Protein AF-A0A1V4DVI1-F1 (afdb_monomer_lite)

pLDDT: mean 86.03, std 13.66, range [37.78, 97.69]

Secondary structure (DSSP, 8-state):
-HHHHHHHHHHHHHHH-GGG--SHHHHHHHHHHHHHHHHHHHHHHHHHHHHHHHHHHHHHHHHHHHHHTSTTHHHHHHHHHHHHHHHHHHH-HHHHHHHHHHHHHHHHHHHHHHHHHHHHSHHHHHHHHHHHHHHHHHHHHHHHHHHHHHHHHHHHHHSGGGGGGTS--HHHHHHHT-HHHHHHHHHHHHHHHHHHHHHHHHHHHHHHHHHHHHHHHHTTT-S-HHHHHHHHHHHHHHHHHHHHTSPP------S-PPS--TTTTT--PPPPP-

Foldseek 3Di:
DLLVVLLVVLVVCLVPPLVQLLALVSLLVSLLVSLLVSLVVVLVVCLVVLCVPPNPVSNVVSCVCSVPQPNLLSSLLSSLLSRLSSVCSQPPDPSSVVSNVVSSVSSVVLVVQLCCLVPPVPPNSSVVNVVSSVVSVVVVVVRVVVVLQVLLVLLVPQVPVCVVVVLDDPLNSVLLSDPVSLVVCLVVLCVQQNPQRSVLSVQLSVLSSVLSSLVVCVVSVNDDPVRSVVSNVVSSVSSVVSVVSGGAPDPDDPDDDDPPRSVRPPHDDDDPDD

Radius of gyration: 24.03 Å; chains: 1; bounding box: 57×60×58 Å

Sequence (274 aa):
MEETAKGLVLLGLLWFRRQELDGPTDGIIYASMVGLGFAMSENVSYYLAALEENGAQGLAATLVLRAVLSPFAHPLFTSLIGIAVAYAAQRGGAVGVVVIVIGWIGAMLLHGLWNGFASFGGLGGLAIAYLLLMILLIVEIIVIFRDRRRIVGLIQHYLPPYERNGLINQADIFMLSSLRRRRQARAWAKAHGGRAGARAMIDYQVASTELGLLHARAARGGVDEETFRAQQRSLADLMAYARMSFPLPCAASGRSPGPAVPWAGQARAPCPTR

Structure (mmCIF, N/CA/C/O backbone):
data_AF-A0A1V4DVI1-F1
#
_entry.id   AF-A0A1V4DVI1-F1
#
loop_
_atom_site.group_PDB
_atom_site.id
_atom_site.type_symbol
_atom_site.label_atom_id
_atom_site.label_alt_id
_atom_site.label_comp_id
_atom_site.label_asym_id
_atom_site.label_entity_id
_atom_site.label_seq_id
_atom_site.pdbx_PDB_ins_code
_atom_site.Cartn_x
_atom_site.Cartn_y
_atom_site.Cartn_z
_atom_site.occupancy
_atom_site.B_iso_or_equiv
_atom_site.auth_seq_id
_atom_site.auth_comp_id
_atom_site.auth_asym_id
_atom_site.auth_atom_id
_atom_site.pdbx_PDB_model_num
ATOM 1 N N . MET A 1 1 ? 19.701 -12.127 -10.294 1.00 63.72 1 MET A N 1
ATOM 2 C CA . MET A 1 1 ? 20.157 -11.824 -8.917 1.00 63.72 1 MET A CA 1
ATOM 3 C C . MET A 1 1 ? 19.327 -10.727 -8.254 1.00 63.72 1 MET A C 1
ATOM 5 O O . MET A 1 1 ? 19.072 -10.831 -7.063 1.00 63.72 1 MET A O 1
ATOM 9 N N . GLU A 1 2 ? 18.848 -9.724 -8.996 1.00 75.44 2 GLU A N 1
ATOM 10 C CA . GLU A 1 2 ? 18.081 -8.598 -8.437 1.00 75.44 2 GLU A CA 1
ATOM 11 C C . GLU A 1 2 ? 16.795 -9.003 -7.689 1.00 75.44 2 GLU A C 1
ATOM 13 O O . GLU A 1 2 ? 16.633 -8.660 -6.520 1.00 75.44 2 GLU A O 1
ATOM 18 N N . GLU A 1 3 ? 15.922 -9.810 -8.305 1.00 80.12 3 GLU A N 1
ATOM 19 C CA . GLU A 1 3 ? 14.690 -10.289 -7.649 1.00 80.12 3 GLU A CA 1
ATOM 20 C C . GLU A 1 3 ? 14.971 -11.131 -6.400 1.00 80.12 3 GLU A C 1
ATOM 22 O O . GLU A 1 3 ? 14.160 -11.193 -5.477 1.00 80.12 3 GLU A O 1
ATOM 27 N N . THR A 1 4 ? 16.142 -11.769 -6.328 1.00 81.31 4 THR A N 1
ATOM 28 C CA . THR A 1 4 ? 16.559 -12.505 -5.135 1.00 81.31 4 THR A CA 1
ATOM 29 C C . THR A 1 4 ? 16.886 -11.548 -3.987 1.00 81.31 4 THR A C 1
ATOM 31 O O . THR A 1 4 ? 16.419 -11.732 -2.868 1.00 81.31 4 THR A O 1
ATOM 34 N N . ALA A 1 5 ? 17.637 -10.480 -4.252 1.00 85.00 5 ALA A N 1
ATOM 35 C CA . ALA A 1 5 ? 17.964 -9.491 -3.229 1.00 85.00 5 ALA A CA 1
ATOM 36 C C . ALA A 1 5 ? 16.706 -8.774 -2.703 1.00 85.00 5 ALA A C 1
ATOM 38 O O . ALA A 1 5 ? 16.523 -8.666 -1.490 1.00 85.00 5 ALA A O 1
ATOM 39 N N . LYS A 1 6 ? 15.788 -8.376 -3.596 1.00 86.94 6 LYS A N 1
ATOM 40 C CA . LYS A 1 6 ? 14.495 -7.783 -3.210 1.00 86.94 6 LYS A CA 1
ATOM 41 C C . LYS A 1 6 ? 13.652 -8.742 -2.372 1.00 86.94 6 LYS A C 1
ATOM 43 O O . LYS A 1 6 ? 13.107 -8.354 -1.339 1.00 86.94 6 LYS A O 1
ATOM 48 N N . GLY A 1 7 ? 13.576 -10.006 -2.795 1.00 85.06 7 GLY A N 1
ATOM 49 C CA . GLY A 1 7 ? 12.833 -11.036 -2.077 1.00 85.06 7 GLY A CA 1
ATOM 50 C C . GLY A 1 7 ? 13.371 -11.282 -0.669 1.00 85.06 7 GLY A C 1
ATOM 51 O O . GLY A 1 7 ? 12.585 -11.397 0.268 1.00 85.06 7 GLY A O 1
ATOM 52 N N . LEU A 1 8 ? 14.694 -11.260 -0.479 1.00 91.50 8 LEU A N 1
ATOM 53 C CA . LEU A 1 8 ? 15.310 -11.391 0.845 1.00 91.50 8 LEU A CA 1
ATOM 54 C C . LEU A 1 8 ? 14.942 -10.239 1.789 1.00 91.50 8 LEU A C 1
ATOM 56 O O . LEU A 1 8 ? 14.691 -10.486 2.968 1.00 91.50 8 LEU A O 1
ATOM 60 N N . VAL A 1 9 ? 14.840 -9.001 1.291 1.00 90.44 9 VAL A N 1
ATOM 61 C CA . VAL A 1 9 ? 14.374 -7.860 2.104 1.00 90.44 9 VAL A CA 1
ATOM 62 C C . VAL A 1 9 ? 12.934 -8.085 2.574 1.00 90.44 9 VAL A C 1
ATOM 64 O O . VAL A 1 9 ? 12.625 -7.879 3.748 1.00 90.44 9 VAL A O 1
ATOM 67 N N . LEU A 1 10 ? 12.058 -8.569 1.689 1.00 90.31 10 LEU A N 1
ATOM 68 C CA . LEU A 1 10 ? 10.665 -8.871 2.031 1.00 90.31 10 LEU A CA 1
ATOM 69 C C . LEU A 1 10 ? 10.533 -10.067 2.983 1.00 90.31 10 LEU A C 1
ATOM 71 O O . LEU A 1 10 ? 9.673 -10.057 3.863 1.00 90.31 10 LEU A O 1
ATOM 75 N N . LEU A 1 11 ? 11.409 -11.067 2.878 1.00 90.94 11 LEU A N 1
ATOM 76 C CA . LEU A 1 11 ? 11.501 -12.130 3.879 1.00 90.94 11 LEU A CA 1
ATOM 77 C C . LEU A 1 11 ? 11.982 -11.612 5.235 1.00 90.94 11 LEU A C 1
ATOM 79 O O . LEU A 1 11 ? 11.461 -12.034 6.265 1.00 90.94 11 LEU A O 1
ATOM 83 N N . GLY A 1 12 ? 12.921 -10.665 5.250 1.00 89.81 12 GLY A N 1
ATOM 84 C CA . GLY A 1 12 ? 13.306 -9.953 6.466 1.00 89.81 12 GLY A CA 1
ATOM 85 C C . GLY A 1 12 ? 12.109 -9.242 7.101 1.00 89.81 12 GLY A C 1
ATOM 86 O O . GLY A 1 12 ? 11.875 -9.380 8.300 1.00 89.81 12 GLY A O 1
ATOM 87 N N . LEU A 1 13 ? 11.288 -8.557 6.299 1.00 87.81 13 LEU A N 1
ATOM 88 C CA . LEU A 1 13 ? 10.049 -7.936 6.775 1.00 87.81 13 LEU A CA 1
ATOM 89 C C . LEU A 1 13 ? 9.080 -8.976 7.360 1.00 87.81 13 LEU A C 1
ATOM 91 O O . LEU A 1 13 ? 8.536 -8.763 8.441 1.00 87.81 13 LEU A O 1
ATOM 95 N N . LEU A 1 14 ? 8.915 -10.127 6.702 1.00 87.44 14 LEU A N 1
ATOM 96 C CA . LEU A 1 14 ? 8.104 -11.231 7.222 1.00 87.44 14 LEU A CA 1
ATOM 97 C C . LEU A 1 14 ? 8.607 -11.739 8.577 1.00 87.44 14 LEU A C 1
ATOM 99 O O . LEU A 1 14 ? 7.796 -12.073 9.438 1.00 87.44 14 LEU A O 1
ATOM 103 N N . TRP A 1 15 ? 9.925 -11.819 8.759 1.00 89.06 15 TRP A N 1
ATOM 104 C CA . TRP A 1 15 ? 10.541 -12.318 9.985 1.00 89.06 15 TRP A CA 1
ATOM 105 C C . TRP A 1 15 ? 10.424 -11.311 11.131 1.00 89.06 15 TRP A C 1
ATOM 107 O O . TRP A 1 15 ? 9.976 -11.656 12.221 1.00 89.06 15 TRP A O 1
ATOM 117 N N . PHE A 1 16 ? 10.816 -10.057 10.898 1.00 89.50 16 PHE A N 1
ATOM 118 C CA . PHE A 1 16 ? 10.939 -9.049 11.956 1.00 89.50 16 PHE A CA 1
ATOM 119 C C . PHE A 1 16 ? 9.662 -8.239 12.188 1.00 89.50 16 PHE A C 1
ATOM 121 O O . PHE A 1 16 ? 9.485 -7.656 13.255 1.00 89.50 16 PHE A O 1
ATOM 128 N N . ARG A 1 17 ? 8.780 -8.159 11.189 1.00 87.81 17 ARG A N 1
ATOM 129 C CA . ARG A 1 17 ? 7.614 -7.263 11.160 1.00 87.81 17 ARG A CA 1
ATOM 130 C C . ARG A 1 17 ? 6.369 -7.954 10.602 1.00 87.81 17 ARG A C 1
ATOM 132 O O . ARG A 1 17 ? 5.527 -7.317 9.982 1.00 87.81 17 ARG A O 1
ATOM 139 N N . ARG A 1 18 ? 6.198 -9.251 10.889 1.00 84.88 18 ARG A N 1
ATOM 140 C CA . ARG A 1 18 ? 5.019 -10.051 10.492 1.00 84.88 18 ARG A CA 1
ATOM 141 C C . ARG A 1 18 ? 3.679 -9.376 10.809 1.00 84.88 18 ARG A C 1
ATOM 143 O O . ARG A 1 18 ? 2.695 -9.608 10.116 1.00 84.88 18 ARG A O 1
ATOM 150 N N . GLN A 1 19 ? 3.645 -8.581 11.876 1.00 82.44 19 GLN A N 1
ATOM 151 C CA . GLN A 1 19 ? 2.445 -7.900 12.354 1.00 82.44 19 GLN A CA 1
ATOM 152 C C . GLN A 1 19 ? 1.982 -6.780 11.407 1.00 82.44 19 GLN A C 1
ATOM 154 O O . GLN A 1 19 ? 0.788 -6.538 11.321 1.00 82.44 19 GLN A O 1
ATOM 159 N N . GLU A 1 20 ? 2.890 -6.186 10.631 1.00 86.44 20 GLU A N 1
ATOM 160 C CA . GLU A 1 20 ? 2.586 -5.128 9.651 1.00 86.44 20 GLU A CA 1
ATOM 161 C C . GLU A 1 20 ? 1.984 -5.682 8.337 1.00 86.44 20 GLU A C 1
ATOM 163 O O . GLU A 1 20 ? 1.675 -4.932 7.417 1.00 86.44 20 GLU A O 1
ATOM 168 N N . LEU A 1 21 ? 1.872 -7.011 8.204 1.00 88.38 21 LEU A N 1
ATOM 169 C CA . LEU A 1 21 ? 1.400 -7.698 6.998 1.00 88.38 21 LEU A CA 1
ATOM 170 C C . LEU A 1 21 ? -0.024 -8.237 7.196 1.00 88.38 21 LEU A C 1
ATOM 172 O O . LEU A 1 21 ? -0.243 -9.445 7.342 1.00 88.38 21 LEU A O 1
ATOM 176 N N . ASP A 1 22 ? -1.006 -7.338 7.200 1.00 86.69 22 ASP A N 1
ATOM 177 C CA . ASP A 1 22 ? -2.415 -7.654 7.458 1.00 86.69 22 ASP A CA 1
ATOM 178 C C . ASP A 1 22 ? -3.204 -8.063 6.210 1.00 86.69 22 ASP A C 1
ATOM 180 O O . ASP A 1 22 ? -4.197 -8.814 6.267 1.00 86.69 22 ASP A O 1
ATOM 184 N N . GLY A 1 23 ? -2.734 -7.619 5.050 1.00 91.56 23 GLY A N 1
ATOM 185 C CA . GLY A 1 23 ? -3.342 -7.923 3.771 1.00 91.56 23 GLY A CA 1
ATOM 186 C C . GLY A 1 23 ? -2.369 -7.900 2.596 1.00 91.56 23 GLY A C 1
ATOM 187 O O . GLY A 1 23 ? -1.229 -7.449 2.703 1.00 91.56 23 GLY A O 1
ATOM 188 N N . PRO A 1 24 ? -2.824 -8.385 1.429 1.00 94.38 24 PRO A N 1
ATOM 189 C CA . PRO A 1 24 ? -2.070 -8.275 0.187 1.00 94.38 24 PRO A CA 1
ATOM 190 C C . PRO A 1 24 ? -1.753 -6.819 -0.184 1.00 94.38 24 PRO A C 1
ATOM 192 O O . PRO A 1 24 ? -0.728 -6.591 -0.816 1.00 94.38 24 PRO A O 1
ATOM 195 N N . THR A 1 25 ? -2.573 -5.837 0.222 1.00 95.06 25 THR A N 1
ATOM 196 C CA . THR A 1 25 ? -2.279 -4.414 -0.024 1.00 95.06 25 THR A CA 1
ATOM 197 C C . THR A 1 25 ? -0.978 -3.982 0.653 1.00 95.06 25 THR A C 1
ATOM 199 O O . THR A 1 25 ? -0.169 -3.312 0.018 1.00 95.06 25 THR A O 1
ATOM 202 N N . ASP A 1 26 ? -0.736 -4.406 1.897 1.00 93.44 26 ASP A N 1
ATOM 203 C CA . ASP A 1 26 ? 0.501 -4.084 2.625 1.00 93.44 26 ASP A CA 1
ATOM 204 C C . ASP A 1 26 ? 1.704 -4.719 1.925 1.00 93.44 26 ASP A C 1
ATOM 206 O O . ASP A 1 26 ? 2.718 -4.064 1.691 1.00 93.44 26 ASP A O 1
ATOM 210 N N . GLY A 1 27 ? 1.542 -5.973 1.484 1.00 95.06 27 GLY A N 1
ATOM 211 C CA . GLY A 1 27 ? 2.519 -6.676 0.657 1.00 95.06 27 GLY A CA 1
ATOM 212 C C . GLY A 1 27 ? 2.912 -5.889 -0.597 1.00 95.06 27 GLY A C 1
ATOM 213 O O . GLY A 1 27 ? 4.102 -5.701 -0.838 1.00 95.06 27 GLY A O 1
ATOM 214 N N . ILE A 1 28 ? 1.932 -5.384 -1.357 1.00 96.50 28 ILE A N 1
ATOM 215 C CA . ILE A 1 28 ? 2.161 -4.550 -2.553 1.00 96.50 28 ILE A CA 1
ATOM 216 C C . ILE A 1 28 ? 2.888 -3.253 -2.185 1.00 96.50 28 ILE A C 1
ATOM 218 O O . ILE A 1 28 ? 3.835 -2.872 -2.867 1.00 96.50 28 ILE A O 1
ATOM 222 N N . ILE A 1 29 ? 2.485 -2.571 -1.108 1.00 94.94 29 ILE A N 1
ATOM 223 C CA . ILE A 1 29 ? 3.095 -1.298 -0.693 1.00 94.94 29 ILE A CA 1
ATOM 224 C C . ILE A 1 29 ? 4.571 -1.499 -0.335 1.00 94.94 29 ILE A C 1
ATOM 226 O O . ILE A 1 29 ? 5.432 -0.813 -0.890 1.00 94.94 29 ILE A O 1
ATOM 230 N N . TYR A 1 30 ? 4.883 -2.454 0.544 1.00 95.12 30 TYR A N 1
ATOM 231 C CA . TYR A 1 30 ? 6.264 -2.714 0.952 1.00 95.12 30 TYR A CA 1
ATOM 232 C C . TYR A 1 30 ? 7.119 -3.212 -0.212 1.00 95.12 30 TYR A C 1
ATOM 234 O O . TYR A 1 30 ? 8.244 -2.746 -0.394 1.00 95.12 30 TYR A O 1
ATOM 242 N N . ALA A 1 31 ? 6.583 -4.105 -1.044 1.00 94.56 31 ALA A N 1
ATOM 243 C CA . ALA A 1 31 ? 7.270 -4.569 -2.241 1.00 94.56 31 ALA A CA 1
ATOM 244 C C . ALA A 1 31 ? 7.511 -3.454 -3.256 1.00 94.56 31 ALA A C 1
ATOM 246 O O . ALA A 1 31 ? 8.587 -3.396 -3.841 1.00 94.56 31 ALA A O 1
ATOM 247 N N . SER A 1 32 ? 6.561 -2.536 -3.424 1.00 94.00 32 SER A N 1
ATOM 248 C CA . SER A 1 32 ? 6.730 -1.366 -4.280 1.00 94.00 32 SER A CA 1
ATOM 249 C C . SER A 1 32 ? 7.835 -0.453 -3.760 1.00 94.00 32 SER A C 1
ATOM 251 O O . SER A 1 32 ? 8.658 0.004 -4.545 1.00 94.00 32 SER A O 1
ATOM 253 N N . MET A 1 33 ? 7.917 -0.229 -2.444 1.00 93.62 33 MET A N 1
ATOM 254 C CA . MET A 1 33 ? 9.003 0.551 -1.834 1.00 93.62 33 MET A CA 1
ATOM 255 C C . MET A 1 33 ? 10.372 -0.101 -2.065 1.00 93.62 33 MET A C 1
ATOM 257 O O . MET A 1 33 ? 11.315 0.583 -2.462 1.00 93.62 33 MET A O 1
ATOM 261 N N . VAL A 1 34 ? 10.476 -1.421 -1.871 1.00 93.19 34 VAL A N 1
ATOM 262 C CA . VAL A 1 34 ? 11.703 -2.185 -2.149 1.00 93.19 34 VAL A CA 1
ATOM 263 C C . VAL A 1 34 ? 12.046 -2.125 -3.641 1.00 93.19 34 VAL A C 1
ATOM 265 O O . VAL A 1 34 ? 13.171 -1.790 -4.001 1.00 93.19 34 VAL A O 1
ATOM 268 N N . GLY A 1 35 ? 11.073 -2.387 -4.513 1.00 91.25 35 GLY A N 1
ATOM 269 C CA . GLY A 1 35 ? 11.233 -2.363 -5.965 1.00 91.25 35 GLY A CA 1
ATOM 270 C C . GLY A 1 35 ? 11.692 -1.002 -6.487 1.00 91.25 35 GLY A C 1
ATOM 271 O O . GLY A 1 35 ? 12.626 -0.953 -7.280 1.00 91.25 35 GLY A O 1
ATOM 272 N N . LEU A 1 36 ? 11.104 0.097 -5.999 1.00 90.44 36 LEU A N 1
ATOM 273 C CA . LEU A 1 36 ? 11.519 1.464 -6.335 1.00 90.44 36 LEU A CA 1
ATOM 274 C C . LEU A 1 36 ? 12.938 1.776 -5.846 1.00 90.44 36 LEU A C 1
ATOM 276 O O . LEU A 1 36 ? 13.708 2.389 -6.582 1.00 90.44 36 LEU A O 1
ATOM 280 N N . GLY A 1 37 ? 13.299 1.350 -4.631 1.00 89.81 37 GLY A N 1
ATOM 281 C CA . GLY A 1 37 ? 14.650 1.538 -4.096 1.00 89.81 37 GLY A CA 1
ATOM 282 C C . GLY A 1 37 ? 15.711 0.845 -4.953 1.00 89.81 37 GLY A C 1
ATOM 283 O O . GLY A 1 37 ? 16.701 1.464 -5.335 1.00 89.81 37 GLY A O 1
ATOM 284 N N . PHE A 1 38 ? 15.464 -0.411 -5.335 1.00 88.94 38 PHE A N 1
ATOM 285 C CA . PHE A 1 38 ? 16.348 -1.155 -6.236 1.00 88.94 38 PHE A CA 1
ATOM 286 C C . PHE A 1 38 ? 16.385 -0.560 -7.646 1.00 88.94 38 PHE A C 1
ATOM 288 O O . PHE A 1 38 ? 17.468 -0.438 -8.210 1.00 88.94 38 PHE A O 1
ATOM 295 N N . ALA A 1 39 ? 15.241 -0.128 -8.187 1.00 86.75 39 ALA A N 1
ATOM 296 C CA . ALA A 1 39 ? 15.189 0.552 -9.480 1.00 86.75 39 ALA A CA 1
ATOM 297 C C . ALA A 1 39 ? 16.027 1.839 -9.472 1.00 86.75 39 ALA A C 1
ATOM 299 O O . ALA A 1 39 ? 16.734 2.122 -10.435 1.00 86.75 39 ALA A O 1
ATOM 300 N N . MET A 1 40 ? 16.003 2.606 -8.376 1.00 84.88 40 MET A N 1
ATOM 301 C CA . MET A 1 40 ? 16.868 3.776 -8.222 1.00 84.88 40 MET A CA 1
ATOM 302 C C . MET A 1 40 ? 18.349 3.380 -8.248 1.00 84.88 40 MET A C 1
ATOM 304 O O . MET A 1 40 ? 19.120 4.003 -8.973 1.00 84.88 40 MET A O 1
ATOM 308 N N . SER A 1 41 ? 18.748 2.354 -7.489 1.00 84.62 41 SER A N 1
ATOM 309 C CA . SER A 1 41 ? 20.137 1.877 -7.472 1.00 84.62 41 SER A CA 1
ATOM 310 C C . SER A 1 41 ? 20.601 1.382 -8.843 1.00 84.62 41 SER A C 1
ATOM 312 O O . SER A 1 41 ? 21.721 1.678 -9.247 1.00 84.62 41 SER A O 1
ATOM 314 N N . GLU A 1 42 ? 19.739 0.678 -9.575 1.00 84.31 42 GLU A N 1
ATOM 315 C CA . GLU A 1 42 ? 20.037 0.215 -10.928 1.00 84.31 42 GLU A CA 1
ATOM 316 C C . GLU A 1 42 ? 20.150 1.392 -11.906 1.00 84.31 42 GLU A C 1
ATOM 318 O O . GLU A 1 42 ? 21.102 1.479 -12.672 1.00 84.31 42 GLU A O 1
ATOM 323 N N . ASN A 1 43 ? 19.235 2.360 -11.845 1.00 84.62 43 ASN A N 1
ATOM 324 C CA . ASN A 1 43 ? 19.269 3.531 -12.720 1.00 84.62 43 ASN A CA 1
ATOM 325 C C . ASN A 1 43 ? 20.613 4.276 -12.651 1.00 84.62 43 ASN A C 1
ATOM 327 O O . ASN A 1 43 ? 21.086 4.748 -13.681 1.00 84.62 43 ASN A O 1
ATOM 331 N N . VAL A 1 44 ? 21.255 4.339 -11.477 1.00 85.31 44 VAL A N 1
ATOM 332 C CA . VAL A 1 44 ? 22.565 4.990 -11.312 1.00 85.31 44 VAL A CA 1
ATOM 333 C C . VAL A 1 44 ? 23.640 4.344 -12.188 1.00 85.31 44 VAL A C 1
ATOM 335 O O . VAL A 1 44 ? 24.368 5.071 -12.860 1.00 85.31 44 VAL A O 1
ATOM 338 N N . SER A 1 45 ? 23.742 3.011 -12.228 1.00 84.38 45 SER A N 1
ATOM 339 C CA . SER A 1 45 ? 24.774 2.350 -13.040 1.00 84.38 45 SER A CA 1
ATOM 340 C C . SER A 1 45 ? 24.550 2.568 -14.536 1.00 84.38 45 SER A C 1
ATOM 342 O O . SER A 1 45 ? 25.508 2.822 -15.263 1.00 84.38 45 SER A O 1
ATOM 344 N N . TYR A 1 46 ? 23.294 2.571 -14.991 1.00 83.88 46 TYR A N 1
ATOM 345 C CA . TYR A 1 46 ? 22.960 2.890 -16.382 1.00 83.88 46 TYR A CA 1
ATOM 346 C C . TYR A 1 46 ? 23.267 4.344 -16.738 1.00 83.88 46 TYR A C 1
ATOM 348 O O . TYR A 1 46 ? 23.713 4.620 -17.846 1.00 83.88 46 TYR A O 1
ATOM 356 N N . TYR A 1 47 ? 23.038 5.281 -15.817 1.00 86.62 47 TYR A N 1
ATOM 357 C CA . TYR A 1 47 ? 23.356 6.690 -16.041 1.00 86.62 47 TYR A CA 1
ATOM 358 C C . TYR A 1 47 ? 24.862 6.922 -16.141 1.00 86.62 47 TYR A C 1
ATOM 360 O O . TYR A 1 47 ? 25.293 7.672 -17.012 1.00 86.62 47 TYR A O 1
ATOM 368 N N . LEU A 1 48 ? 25.653 6.259 -15.292 1.00 88.12 48 LEU A N 1
ATOM 369 C CA . LEU A 1 48 ? 27.113 6.315 -15.359 1.00 88.12 48 LEU A CA 1
ATOM 370 C C . LEU A 1 48 ? 27.630 5.731 -16.678 1.00 88.12 48 LEU A C 1
ATOM 372 O O . LEU A 1 48 ? 28.356 6.418 -17.388 1.00 88.12 48 LEU A O 1
ATOM 376 N N . ALA A 1 49 ? 27.172 4.536 -17.059 1.00 87.75 49 ALA A N 1
ATOM 377 C CA . ALA A 1 49 ? 27.558 3.914 -18.326 1.00 87.75 49 ALA A CA 1
ATOM 378 C C . ALA A 1 49 ? 27.180 4.785 -19.540 1.00 87.75 49 ALA A C 1
ATOM 380 O O . ALA A 1 49 ? 27.996 5.027 -20.424 1.00 87.75 49 ALA A O 1
ATOM 381 N N . ALA A 1 50 ? 25.964 5.341 -19.559 1.00 88.31 50 ALA A N 1
ATOM 382 C CA . ALA A 1 50 ? 25.514 6.207 -20.647 1.00 88.31 50 ALA A CA 1
ATOM 383 C C . ALA A 1 50 ? 26.302 7.524 -20.739 1.00 88.31 50 ALA A C 1
ATOM 385 O O . ALA A 1 50 ? 26.500 8.045 -21.840 1.00 88.31 50 ALA A O 1
ATOM 386 N N . LEU A 1 51 ? 26.733 8.068 -19.596 1.00 89.50 51 LEU A N 1
ATOM 387 C CA . LEU A 1 51 ? 27.580 9.257 -19.536 1.00 89.50 51 LEU A CA 1
ATOM 388 C C . LEU A 1 51 ? 28.990 8.967 -20.066 1.00 89.50 51 LEU A C 1
ATOM 390 O O . LEU A 1 51 ? 29.540 9.798 -20.784 1.00 89.50 51 LEU A O 1
ATOM 394 N N . GLU A 1 52 ? 29.556 7.808 -19.733 1.00 90.94 52 GLU A N 1
ATOM 395 C CA . GLU A 1 52 ? 30.877 7.382 -20.206 1.00 90.94 52 GLU A CA 1
ATOM 396 C C . GLU A 1 52 ? 30.889 7.105 -21.715 1.00 90.94 52 GLU A C 1
ATOM 398 O O . GLU A 1 52 ? 31.798 7.549 -22.412 1.00 90.94 52 GLU A O 1
ATOM 403 N N . GLU A 1 53 ? 29.865 6.428 -22.240 1.00 89.81 53 GLU A N 1
ATOM 404 C CA . GLU A 1 53 ? 29.809 6.042 -23.655 1.00 89.81 53 GLU A CA 1
ATOM 405 C C . GLU A 1 53 ? 29.414 7.195 -24.586 1.00 89.81 53 GLU A C 1
ATOM 407 O O . GLU A 1 53 ? 29.944 7.325 -25.687 1.00 89.81 53 GLU A O 1
ATOM 412 N N . ASN A 1 54 ? 28.445 8.015 -24.173 1.00 87.38 54 ASN A N 1
ATOM 413 C CA . ASN A 1 54 ? 27.724 8.930 -25.063 1.00 87.38 54 ASN A CA 1
ATOM 414 C C . ASN A 1 54 ? 27.615 10.359 -24.490 1.00 87.38 54 ASN A C 1
ATOM 416 O O . ASN A 1 54 ? 26.848 11.192 -24.992 1.00 87.38 54 ASN A O 1
ATOM 420 N N . GLY A 1 55 ? 28.362 10.659 -23.422 1.00 89.38 55 GLY A N 1
ATOM 421 C CA . GLY A 1 55 ? 28.402 11.974 -22.793 1.00 89.38 55 GLY A CA 1
ATOM 422 C C . GLY A 1 55 ? 27.041 12.442 -22.267 1.00 89.38 55 GLY A C 1
ATOM 423 O O . GLY A 1 55 ? 26.135 11.662 -21.966 1.00 89.38 55 GLY A O 1
ATOM 424 N N . ALA A 1 56 ? 26.872 13.762 -22.174 1.00 88.75 56 ALA A N 1
ATOM 425 C CA . ALA A 1 56 ? 25.640 14.366 -21.662 1.00 88.75 56 ALA A CA 1
ATOM 426 C C . ALA A 1 56 ? 24.389 13.992 -22.486 1.00 88.75 56 ALA A C 1
ATOM 428 O O . ALA A 1 56 ? 23.290 13.914 -21.935 1.00 88.75 56 ALA A O 1
ATOM 429 N N . GLN A 1 57 ? 24.545 13.732 -23.789 1.00 86.31 57 GLN A N 1
ATOM 430 C CA . GLN A 1 57 ? 23.436 13.374 -24.674 1.00 86.31 57 GLN A CA 1
ATOM 431 C C . GLN A 1 57 ? 22.941 11.943 -24.424 1.00 86.31 57 GLN A C 1
ATOM 433 O O . GLN A 1 57 ? 21.731 11.725 -24.334 1.00 86.31 57 GLN A O 1
ATOM 438 N N . GLY A 1 58 ? 23.851 10.982 -24.241 1.00 83.00 58 GLY A N 1
ATOM 439 C CA . GLY A 1 58 ? 23.496 9.613 -23.864 1.00 83.00 58 GLY A CA 1
ATOM 440 C C . GLY A 1 58 ? 22.887 9.511 -22.475 1.00 83.00 58 GLY A C 1
ATOM 441 O O . GLY A 1 58 ? 21.893 8.804 -22.288 1.00 83.00 58 GLY A O 1
ATOM 442 N N . LEU A 1 59 ? 23.426 10.273 -21.520 1.00 86.31 59 LEU A N 1
ATOM 443 C CA . LEU A 1 59 ? 22.835 10.413 -20.192 1.00 86.31 59 LEU A CA 1
ATOM 444 C C . LEU A 1 59 ? 21.392 10.928 -20.287 1.00 86.31 59 LEU A C 1
ATOM 446 O O . LEU A 1 59 ? 20.494 10.315 -19.716 1.00 86.31 59 LEU A O 1
ATOM 450 N N . ALA A 1 60 ? 21.149 12.013 -21.030 1.00 86.19 60 ALA A N 1
ATOM 451 C CA . ALA A 1 60 ? 19.810 12.581 -21.189 1.00 86.19 60 ALA A CA 1
ATOM 452 C C . ALA A 1 60 ? 18.831 11.591 -21.846 1.00 86.19 60 ALA A C 1
ATOM 454 O O . ALA A 1 60 ? 17.709 11.426 -21.363 1.00 86.19 60 ALA A O 1
ATOM 455 N N . ALA A 1 61 ? 19.259 10.893 -22.902 1.00 82.75 61 ALA A N 1
ATOM 456 C CA . ALA A 1 61 ? 18.443 9.887 -23.578 1.00 82.75 61 ALA A CA 1
ATOM 457 C C . ALA A 1 61 ? 18.093 8.712 -22.649 1.00 82.75 61 ALA A C 1
ATOM 459 O O . ALA A 1 61 ? 16.925 8.342 -22.530 1.00 82.75 61 ALA A O 1
ATOM 460 N N . THR A 1 62 ? 19.084 8.172 -21.938 1.00 82.44 62 THR A N 1
ATOM 461 C CA . THR A 1 62 ? 18.903 7.055 -20.998 1.00 82.44 62 THR A CA 1
ATOM 462 C C . THR A 1 62 ? 18.042 7.459 -19.810 1.00 82.44 62 THR A C 1
ATOM 464 O O . THR A 1 62 ? 17.209 6.675 -19.361 1.00 82.44 62 THR A O 1
ATOM 467 N N . LEU A 1 63 ? 18.187 8.692 -19.325 1.00 83.56 63 LEU A N 1
ATOM 468 C CA . LEU A 1 63 ? 17.364 9.234 -18.253 1.00 83.56 63 LEU A CA 1
ATOM 469 C C . LEU A 1 63 ? 15.900 9.309 -18.677 1.00 83.56 63 LEU A C 1
ATOM 471 O O . LEU A 1 63 ? 15.051 8.810 -17.949 1.00 83.56 63 LEU A O 1
ATOM 475 N N . VAL A 1 64 ? 15.585 9.858 -19.854 1.00 81.56 64 VAL A N 1
ATOM 476 C CA . VAL A 1 64 ? 14.199 9.894 -20.356 1.00 81.56 64 VAL A CA 1
ATOM 477 C C . VAL A 1 64 ? 13.654 8.480 -20.542 1.00 81.56 64 VAL A C 1
ATOM 479 O O . VAL A 1 64 ? 12.543 8.185 -20.100 1.00 81.56 64 VAL A O 1
ATOM 482 N N . LEU A 1 65 ? 14.450 7.590 -21.138 1.00 76.31 65 LEU A N 1
ATOM 483 C CA . LEU A 1 65 ? 14.056 6.208 -21.372 1.00 76.31 65 LEU A CA 1
ATOM 484 C C . LEU A 1 65 ? 13.740 5.503 -20.046 1.00 76.31 65 LEU A C 1
ATOM 486 O O . LEU A 1 65 ? 12.652 4.972 -19.882 1.00 76.31 65 LEU A O 1
ATOM 490 N N . ARG A 1 66 ? 14.630 5.561 -19.053 1.00 80.06 66 ARG A N 1
ATOM 491 C CA . ARG A 1 66 ? 14.440 4.885 -17.759 1.00 80.06 66 ARG A CA 1
ATOM 492 C C . ARG A 1 66 ? 13.457 5.600 -16.831 1.00 80.06 66 ARG A C 1
ATOM 494 O O . ARG A 1 66 ? 12.855 4.953 -15.984 1.00 80.06 66 ARG A O 1
ATOM 501 N N . ALA A 1 67 ? 13.239 6.904 -16.993 1.00 73.38 67 ALA A N 1
ATOM 502 C CA . ALA A 1 67 ? 12.246 7.651 -16.218 1.00 73.38 67 ALA A CA 1
ATOM 503 C C . ALA A 1 67 ? 10.812 7.444 -16.721 1.00 73.38 67 ALA A C 1
ATOM 505 O O . ALA A 1 67 ? 9.875 7.565 -15.937 1.00 73.38 67 ALA A O 1
ATOM 506 N N . VAL A 1 68 ? 10.622 7.148 -18.009 1.00 68.19 68 VAL A N 1
ATOM 507 C CA . VAL A 1 68 ? 9.286 6.947 -18.591 1.00 68.19 68 VAL A CA 1
ATOM 508 C C . VAL A 1 68 ? 8.976 5.464 -18.765 1.00 68.19 68 VAL A C 1
ATOM 510 O O . VAL A 1 68 ? 7.852 5.044 -18.497 1.00 68.19 68 VAL A O 1
ATOM 513 N N . LEU A 1 69 ? 9.960 4.666 -19.192 1.00 65.31 69 LEU A N 1
ATOM 514 C CA . LEU A 1 69 ? 9.715 3.303 -19.653 1.00 65.31 69 LEU A CA 1
ATOM 515 C C . LEU A 1 69 ? 9.827 2.230 -18.563 1.00 65.31 69 LEU A C 1
ATOM 517 O O . LEU A 1 69 ? 9.076 1.259 -18.599 1.00 65.31 69 LEU A O 1
ATOM 521 N N . SER A 1 70 ? 10.733 2.368 -17.591 1.00 67.88 70 SER A N 1
ATOM 522 C CA . SER A 1 70 ? 11.034 1.282 -16.642 1.00 67.88 70 SER A CA 1
ATOM 523 C C . SER A 1 70 ? 10.642 1.465 -15.166 1.00 67.88 70 SER A C 1
ATOM 525 O O . SER A 1 70 ? 10.649 0.453 -14.458 1.00 67.88 70 SER A O 1
ATOM 527 N N . PRO A 1 71 ? 10.251 2.644 -14.630 1.00 70.31 71 PRO A N 1
ATOM 528 C CA . PRO A 1 71 ? 10.185 2.808 -13.174 1.00 70.31 71 PRO A CA 1
ATOM 529 C C . PRO A 1 71 ? 9.039 2.011 -12.541 1.00 70.31 71 PRO A C 1
ATOM 531 O O . PRO A 1 71 ? 9.096 1.670 -11.362 1.00 70.31 71 PRO A O 1
ATOM 534 N N . PHE A 1 72 ? 8.008 1.687 -13.324 1.00 75.94 72 PHE A N 1
ATOM 535 C CA . PHE A 1 72 ? 6.839 0.946 -12.858 1.00 75.94 72 PHE A CA 1
ATOM 536 C C . PHE A 1 72 ? 7.014 -0.574 -12.940 1.00 75.94 72 PHE A C 1
ATOM 538 O O . PHE A 1 72 ? 6.286 -1.292 -12.265 1.00 75.94 72 PHE A O 1
ATOM 545 N N . ALA A 1 73 ? 7.990 -1.080 -13.700 1.00 85.25 73 ALA A N 1
ATOM 546 C CA . ALA A 1 73 ? 8.187 -2.518 -13.867 1.00 85.25 73 ALA A CA 1
ATOM 547 C C . ALA A 1 73 ? 8.655 -3.185 -12.561 1.00 85.25 73 ALA A C 1
ATOM 549 O O . ALA A 1 73 ? 8.056 -4.159 -12.105 1.00 85.25 73 ALA A O 1
ATOM 550 N N . HIS A 1 74 ? 9.675 -2.614 -11.904 1.00 88.12 74 HIS A N 1
ATOM 551 C CA . HIS A 1 74 ? 10.252 -3.199 -10.688 1.00 88.12 74 HIS A CA 1
ATOM 552 C C . HIS A 1 74 ? 9.227 -3.301 -9.546 1.00 88.12 74 HIS A C 1
ATOM 554 O O . HIS A 1 74 ? 9.133 -4.380 -8.958 1.00 88.12 74 HIS A O 1
ATOM 560 N N . PRO A 1 75 ? 8.431 -2.259 -9.224 1.00 91.38 75 PRO A N 1
ATOM 561 C CA . PRO A 1 75 ? 7.393 -2.355 -8.196 1.00 91.38 75 PRO A CA 1
ATOM 562 C C . PRO A 1 75 ? 6.345 -3.428 -8.491 1.00 91.38 75 PRO A C 1
ATOM 564 O O . PRO A 1 75 ? 5.984 -4.171 -7.581 1.00 91.38 75 PRO A O 1
ATOM 567 N N . LEU A 1 76 ? 5.910 -3.554 -9.748 1.00 92.69 76 LEU A N 1
ATOM 568 C CA . LEU A 1 76 ? 4.893 -4.527 -10.150 1.00 92.69 76 LEU A CA 1
ATOM 569 C C . LEU A 1 76 ? 5.408 -5.971 -10.023 1.00 92.69 76 LEU A C 1
ATOM 571 O O . LEU A 1 76 ? 4.769 -6.829 -9.419 1.00 92.69 76 LEU A O 1
ATOM 575 N N . PHE A 1 77 ? 6.618 -6.263 -10.505 1.00 93.62 77 PHE A N 1
ATOM 576 C CA . PHE A 1 77 ? 7.183 -7.613 -10.366 1.00 93.62 77 PHE A CA 1
ATOM 577 C C . PHE A 1 77 ? 7.442 -7.973 -8.904 1.00 93.62 77 PHE A C 1
ATOM 579 O O . PHE A 1 77 ? 7.061 -9.051 -8.444 1.00 93.62 77 PHE A O 1
ATOM 586 N N . THR A 1 78 ? 8.026 -7.040 -8.149 1.00 94.00 78 THR A N 1
ATOM 587 C CA . THR A 1 78 ? 8.346 -7.251 -6.730 1.00 94.00 78 THR A CA 1
ATOM 588 C C . THR A 1 78 ? 7.074 -7.468 -5.906 1.00 94.00 78 THR A C 1
ATOM 590 O O . THR A 1 78 ? 7.083 -8.220 -4.928 1.00 94.00 78 THR A O 1
ATOM 593 N N . SER A 1 79 ? 5.954 -6.857 -6.304 1.00 95.62 79 SER A N 1
ATOM 594 C CA . SER A 1 79 ? 4.664 -6.982 -5.621 1.00 95.62 79 SER A CA 1
ATOM 595 C C . SER A 1 79 ? 4.110 -8.405 -5.617 1.00 95.62 79 SER A C 1
ATOM 597 O O . SER A 1 79 ? 3.432 -8.763 -4.654 1.00 95.62 79 SER A O 1
ATOM 599 N N . LEU A 1 80 ? 4.478 -9.275 -6.568 1.00 95.75 80 LEU A N 1
ATOM 600 C CA . LEU A 1 80 ? 4.160 -10.709 -6.473 1.00 95.75 80 LEU A CA 1
ATOM 601 C C . LEU A 1 80 ? 4.794 -11.348 -5.232 1.00 95.75 80 LEU A C 1
ATOM 603 O O . LEU A 1 80 ? 4.136 -12.116 -4.525 1.00 95.75 80 LEU A O 1
ATOM 607 N N . ILE A 1 81 ? 6.052 -11.005 -4.944 1.00 95.44 81 ILE A N 1
ATOM 608 C CA . ILE A 1 81 ? 6.751 -11.472 -3.743 1.00 95.44 81 ILE A CA 1
ATOM 609 C C . ILE A 1 81 ? 6.080 -10.881 -2.501 1.00 95.44 81 ILE A C 1
ATOM 611 O O . ILE A 1 81 ? 5.801 -11.609 -1.550 1.00 95.44 81 ILE A O 1
ATOM 615 N N . GLY A 1 82 ? 5.754 -9.585 -2.524 1.00 95.56 82 GLY A N 1
ATOM 616 C CA . GLY A 1 82 ? 5.071 -8.897 -1.425 1.00 95.56 82 GLY A CA 1
ATOM 617 C C . GLY A 1 82 ? 3.723 -9.517 -1.060 1.00 95.56 82 GLY A C 1
ATOM 618 O O . GLY A 1 82 ? 3.468 -9.803 0.109 1.00 95.56 82 GLY A O 1
ATOM 619 N N . ILE A 1 83 ? 2.873 -9.784 -2.056 1.00 95.62 83 ILE A N 1
ATOM 620 C CA . ILE A 1 83 ? 1.572 -10.445 -1.874 1.00 95.62 83 ILE A CA 1
ATOM 621 C C . ILE A 1 83 ? 1.763 -11.847 -1.288 1.00 95.62 83 ILE A C 1
ATOM 623 O O . ILE A 1 83 ? 1.058 -12.228 -0.350 1.00 95.62 83 ILE A O 1
ATOM 627 N N . ALA A 1 84 ? 2.723 -12.612 -1.812 1.00 94.81 84 ALA A N 1
ATOM 628 C CA . ALA A 1 84 ? 3.007 -13.958 -1.334 1.00 94.81 84 ALA A CA 1
ATOM 629 C C . ALA A 1 84 ? 3.494 -13.964 0.124 1.00 94.81 84 ALA A C 1
ATOM 631 O O . ALA A 1 84 ? 3.025 -14.762 0.939 1.00 94.81 84 ALA A O 1
ATOM 632 N N . VAL A 1 85 ? 4.372 -13.024 0.474 1.00 94.12 85 VAL A N 1
ATOM 633 C CA . VAL A 1 85 ? 4.855 -12.793 1.838 1.00 94.12 85 VAL A CA 1
ATOM 634 C C . VAL A 1 85 ? 3.709 -12.402 2.778 1.00 94.12 85 VAL A C 1
ATOM 636 O O . VAL A 1 85 ? 3.566 -13.002 3.845 1.00 94.12 85 VAL A O 1
ATOM 639 N N . ALA A 1 86 ? 2.840 -11.473 2.377 1.00 93.19 86 ALA A N 1
ATOM 640 C CA . ALA A 1 86 ? 1.685 -11.064 3.178 1.00 93.19 86 ALA A CA 1
ATOM 641 C C . ALA A 1 86 ? 0.664 -12.199 3.380 1.00 93.19 86 ALA A C 1
ATOM 643 O O . ALA A 1 86 ? 0.027 -12.310 4.429 1.00 93.19 86 ALA A O 1
ATOM 644 N N . TYR A 1 87 ? 0.519 -13.088 2.398 1.00 92.00 87 TYR A N 1
ATOM 645 C CA . TYR A 1 87 ? -0.302 -14.287 2.542 1.00 92.00 87 TYR A CA 1
ATOM 646 C C . TYR A 1 87 ? 0.334 -15.307 3.500 1.00 92.00 87 TYR A C 1
ATOM 648 O O . TYR A 1 87 ? -0.340 -15.858 4.376 1.00 92.00 87 TYR A O 1
ATOM 656 N N . ALA A 1 88 ? 1.646 -15.529 3.390 1.00 91.44 88 ALA A N 1
ATOM 657 C CA . ALA A 1 88 ? 2.394 -16.406 4.287 1.00 91.44 88 ALA A CA 1
ATOM 658 C C . ALA A 1 88 ? 2.382 -15.907 5.745 1.00 91.44 88 ALA A C 1
ATOM 660 O O . ALA A 1 88 ? 2.332 -16.723 6.677 1.00 91.44 88 ALA A O 1
ATOM 661 N N . ALA A 1 89 ? 2.332 -14.584 5.950 1.00 88.81 89 ALA A N 1
ATOM 662 C CA . ALA A 1 89 ? 2.140 -13.950 7.255 1.00 88.81 89 ALA A CA 1
ATOM 663 C C . ALA A 1 89 ? 0.821 -14.366 7.940 1.00 88.81 89 ALA A C 1
ATOM 665 O O . ALA A 1 89 ? 0.738 -14.400 9.168 1.00 88.81 89 ALA A O 1
ATOM 666 N N . GLN A 1 90 ? -0.189 -14.779 7.168 1.00 84.12 90 GLN A N 1
ATOM 667 C CA . GLN A 1 90 ? -1.508 -15.145 7.692 1.00 84.12 90 GLN A CA 1
ATOM 668 C C . GLN A 1 90 ? -1.726 -16.654 7.863 1.00 84.12 90 GLN A C 1
ATOM 670 O O . GLN A 1 90 ? -2.547 -17.039 8.690 1.00 84.12 90 GLN A O 1
ATOM 675 N N . ARG A 1 91 ? -1.041 -17.510 7.092 1.00 78.56 91 ARG A N 1
ATOM 676 C CA . ARG A 1 91 ? -1.297 -18.969 7.066 1.00 78.56 91 ARG A CA 1
ATOM 677 C C . ARG A 1 91 ? -0.232 -19.819 7.764 1.00 78.56 91 ARG A C 1
ATOM 679 O O . ARG A 1 91 ? -0.556 -20.911 8.212 1.00 78.56 91 ARG A O 1
ATOM 686 N N . GLY A 1 92 ? 1.003 -19.321 7.879 1.00 74.12 92 GLY A N 1
ATOM 687 C CA . GLY A 1 92 ? 2.116 -20.052 8.501 1.00 74.12 92 GLY A CA 1
ATOM 688 C C . GLY A 1 92 ? 2.464 -21.387 7.817 1.00 74.12 92 GLY A C 1
ATOM 689 O O . GLY A 1 92 ? 1.874 -21.769 6.804 1.00 74.12 92 GLY A O 1
ATOM 690 N N . GLY A 1 93 ? 3.458 -22.091 8.366 1.00 82.81 93 GLY A N 1
ATOM 691 C CA . GLY A 1 93 ? 3.822 -23.457 7.967 1.00 82.81 93 GLY A CA 1
ATOM 692 C C . GLY A 1 93 ? 4.272 -23.635 6.508 1.00 82.81 93 GLY A C 1
ATOM 693 O O . GLY A 1 93 ? 4.650 -22.683 5.822 1.00 82.81 93 GLY A O 1
ATOM 694 N N . ALA A 1 94 ? 4.218 -24.884 6.030 1.00 87.44 94 ALA A N 1
ATOM 695 C CA . ALA A 1 94 ? 4.673 -25.272 4.690 1.00 87.44 94 ALA A CA 1
ATOM 696 C C . ALA A 1 94 ? 3.915 -24.553 3.561 1.00 87.44 94 ALA A C 1
ATOM 698 O O . ALA A 1 94 ? 4.509 -24.189 2.549 1.00 87.44 94 ALA A O 1
ATOM 699 N N . VAL A 1 95 ? 2.619 -24.279 3.754 1.00 89.19 95 VAL A N 1
ATOM 700 C CA . VAL A 1 95 ? 1.799 -23.542 2.778 1.00 89.19 95 VAL A CA 1
ATOM 701 C C . VAL A 1 95 ? 2.344 -22.130 2.564 1.00 89.19 95 VAL A C 1
ATOM 703 O O . VAL A 1 95 ? 2.420 -21.674 1.426 1.00 89.19 95 VAL A O 1
ATOM 706 N N . GLY A 1 96 ? 2.762 -21.444 3.634 1.00 88.94 96 GLY A N 1
ATOM 707 C CA . GLY A 1 96 ? 3.372 -20.118 3.525 1.00 88.94 96 GLY A CA 1
ATOM 708 C C . GLY A 1 96 ? 4.655 -20.132 2.693 1.00 88.94 96 GLY A C 1
ATOM 709 O O . GLY A 1 96 ? 4.823 -19.285 1.820 1.00 88.94 96 GLY A O 1
ATOM 710 N N . VAL A 1 97 ? 5.520 -21.127 2.910 1.00 90.50 97 VAL A N 1
ATOM 711 C CA . VAL A 1 97 ? 6.778 -21.283 2.159 1.00 90.50 97 VAL A CA 1
ATOM 712 C C . VAL A 1 97 ? 6.508 -21.527 0.675 1.00 90.50 97 VAL A C 1
ATOM 714 O O . VAL A 1 97 ? 7.090 -20.850 -0.168 1.00 90.50 97 VAL A O 1
ATOM 717 N N . VAL A 1 98 ? 5.585 -22.435 0.343 1.00 93.50 98 VAL A N 1
ATOM 718 C CA . VAL A 1 98 ? 5.217 -22.724 -1.053 1.00 93.50 98 VAL A CA 1
ATOM 719 C C . VAL A 1 98 ? 4.695 -21.471 -1.754 1.00 93.50 98 VAL A C 1
ATOM 721 O O . VAL A 1 98 ? 5.108 -21.176 -2.873 1.00 93.50 98 VAL A O 1
ATOM 724 N N . VAL A 1 99 ? 3.832 -20.695 -1.093 1.00 93.62 99 VAL A N 1
ATOM 725 C CA . VAL A 1 99 ? 3.282 -19.463 -1.676 1.00 93.62 99 VAL A CA 1
ATOM 726 C C . VAL A 1 99 ? 4.374 -18.424 -1.927 1.00 93.62 99 VAL A C 1
ATOM 728 O O . VAL A 1 99 ? 4.392 -17.830 -3.003 1.00 93.62 99 VAL A O 1
ATOM 731 N N . ILE A 1 100 ? 5.311 -18.242 -0.990 1.00 93.94 100 ILE A N 1
ATOM 732 C CA . ILE A 1 100 ? 6.481 -17.366 -1.171 1.00 93.94 100 ILE A CA 1
ATOM 733 C C . ILE A 1 100 ? 7.291 -17.793 -2.393 1.00 93.94 100 ILE A C 1
ATOM 735 O O . ILE A 1 100 ? 7.603 -16.955 -3.234 1.00 93.94 100 ILE A O 1
ATOM 739 N N . VAL A 1 101 ? 7.603 -19.086 -2.514 1.00 94.50 101 VAL A N 1
ATOM 740 C CA . VAL A 1 101 ? 8.380 -19.619 -3.641 1.00 94.50 101 VAL A CA 1
ATOM 741 C C . VAL A 1 101 ? 7.659 -19.372 -4.967 1.00 94.50 101 VAL A C 1
ATOM 743 O O . VAL A 1 101 ? 8.286 -18.916 -5.919 1.00 94.50 101 VAL A O 1
ATOM 746 N N . ILE A 1 102 ? 6.342 -19.589 -5.025 1.00 95.12 102 ILE A N 1
ATOM 747 C CA . ILE A 1 102 ? 5.533 -19.306 -6.220 1.00 95.12 102 ILE A CA 1
ATOM 748 C C . ILE A 1 102 ? 5.588 -17.817 -6.581 1.00 95.12 102 ILE A C 1
ATOM 750 O O . ILE A 1 102 ? 5.827 -17.483 -7.741 1.00 95.12 102 ILE A O 1
ATOM 754 N N . GLY A 1 103 ? 5.404 -16.921 -5.605 1.00 94.12 103 GLY A N 1
ATOM 755 C CA . GLY A 1 103 ? 5.493 -15.475 -5.830 1.00 94.12 103 GLY A CA 1
ATOM 756 C C . GLY A 1 103 ? 6.869 -15.051 -6.342 1.00 94.12 103 GLY A C 1
ATOM 757 O O . GLY A 1 103 ? 6.971 -14.239 -7.259 1.00 94.12 103 GLY A O 1
ATOM 758 N N . TRP A 1 104 ? 7.926 -15.663 -5.810 1.00 93.81 104 TRP A N 1
ATOM 759 C CA . TRP A 1 104 ? 9.304 -15.403 -6.216 1.00 93.81 104 TRP A CA 1
ATOM 760 C C . TRP A 1 104 ? 9.596 -15.851 -7.644 1.00 93.81 104 TRP A C 1
ATOM 762 O O . TRP A 1 104 ? 10.135 -15.079 -8.435 1.00 93.81 104 TRP A O 1
ATOM 772 N N . ILE A 1 105 ? 9.201 -17.078 -7.990 1.00 94.94 105 ILE A N 1
ATOM 773 C CA . ILE A 1 105 ? 9.343 -17.608 -9.349 1.00 94.94 105 ILE A CA 1
ATOM 774 C C . ILE A 1 105 ? 8.549 -16.737 -10.325 1.00 94.94 105 ILE A C 1
ATOM 776 O O . ILE A 1 105 ? 9.075 -16.362 -11.369 1.00 94.94 105 ILE A O 1
ATOM 780 N N . GLY A 1 106 ? 7.320 -16.352 -9.970 1.00 94.81 106 GLY A N 1
ATOM 781 C CA . GLY A 1 106 ? 6.499 -15.457 -10.782 1.00 94.81 106 GLY A CA 1
ATOM 782 C C . GLY A 1 106 ? 7.181 -14.115 -11.058 1.00 94.81 106 GLY A C 1
ATOM 783 O O . GLY A 1 106 ? 7.228 -13.683 -12.209 1.00 94.81 106 GLY A O 1
ATOM 784 N N . ALA A 1 107 ? 7.766 -13.489 -10.032 1.00 93.50 107 ALA A N 1
ATOM 785 C CA . ALA A 1 107 ? 8.504 -12.234 -10.176 1.00 93.50 107 ALA A CA 1
ATOM 786 C C . ALA A 1 107 ? 9.727 -12.385 -11.096 1.00 93.50 107 ALA A C 1
ATOM 788 O O . ALA A 1 107 ? 9.919 -11.581 -12.007 1.00 93.50 107 ALA A O 1
ATOM 789 N N . MET A 1 108 ? 10.518 -13.450 -10.912 1.00 92.50 108 MET A N 1
ATOM 790 C CA . MET A 1 108 ? 11.677 -13.737 -11.764 1.00 92.50 108 MET A CA 1
ATOM 791 C C . MET A 1 108 ? 11.284 -13.969 -13.224 1.00 92.50 108 MET A C 1
ATOM 793 O O . MET A 1 108 ? 11.952 -13.458 -14.120 1.00 92.50 108 MET A O 1
ATOM 797 N N . LEU A 1 109 ? 10.207 -14.721 -13.470 1.00 93.69 109 LEU A N 1
ATOM 798 C CA . LEU A 1 109 ? 9.718 -14.994 -14.820 1.00 93.69 109 LEU A CA 1
ATOM 799 C C . LEU A 1 109 ? 9.217 -13.723 -15.503 1.00 93.69 109 LEU A C 1
ATOM 801 O O . LEU A 1 109 ? 9.574 -13.478 -16.650 1.00 93.69 109 LEU A O 1
ATOM 805 N N . LEU A 1 110 ? 8.430 -12.898 -14.810 1.00 92.38 110 LEU A N 1
ATOM 806 C CA . LEU A 1 110 ? 7.918 -11.642 -15.363 1.00 92.38 110 LEU A CA 1
ATOM 807 C C . LEU A 1 110 ? 9.040 -10.652 -15.676 1.00 92.38 110 LEU A C 1
ATOM 809 O O . LEU A 1 110 ? 9.053 -10.075 -16.761 1.00 92.38 110 LEU A O 1
ATOM 813 N N . HIS A 1 111 ? 10.008 -10.506 -14.771 1.00 90.88 111 HIS A N 1
ATOM 814 C CA . HIS A 1 111 ? 11.172 -9.662 -15.018 1.00 90.88 111 HIS A CA 1
ATOM 815 C C . HIS A 1 111 ? 12.019 -10.225 -16.176 1.00 90.88 111 HIS A C 1
ATOM 817 O O . HIS A 1 111 ? 12.387 -9.499 -17.097 1.00 90.88 111 HIS A O 1
ATOM 823 N N . GLY A 1 112 ? 12.263 -11.538 -16.209 1.00 89.94 112 GLY A N 1
ATOM 824 C CA . GLY A 1 112 ? 12.966 -12.187 -17.318 1.00 89.94 112 GLY A CA 1
ATOM 825 C C . GLY A 1 112 ? 12.273 -11.976 -18.669 1.00 89.94 112 GLY A C 1
ATOM 826 O O . GLY A 1 112 ? 12.935 -11.641 -19.649 1.00 89.94 112 GLY A O 1
ATOM 827 N N . LEU A 1 113 ? 10.943 -12.104 -18.713 1.00 91.19 113 LEU A N 1
ATOM 828 C CA . LEU A 1 113 ? 10.133 -11.829 -19.902 1.00 91.19 113 LEU A CA 1
ATOM 829 C C . LEU A 1 113 ? 10.223 -10.365 -20.327 1.00 91.19 113 LEU A C 1
ATOM 831 O O . LEU A 1 113 ? 10.394 -10.097 -21.513 1.00 91.19 113 LEU A O 1
ATOM 835 N N . TRP A 1 114 ? 10.142 -9.428 -19.381 1.00 89.69 114 TRP A N 1
ATOM 836 C CA . TRP A 1 114 ? 10.314 -8.003 -19.656 1.00 89.69 114 TRP A CA 1
ATOM 837 C C . TRP A 1 114 ? 11.662 -7.725 -20.319 1.00 89.69 114 TRP A C 1
ATOM 839 O O . TRP A 1 114 ? 11.694 -7.134 -21.396 1.00 89.69 114 TRP A O 1
ATOM 849 N N . ASN A 1 115 ? 12.754 -8.230 -19.740 1.00 87.69 115 ASN A N 1
ATOM 850 C CA . ASN A 1 115 ? 14.095 -8.059 -20.297 1.00 87.69 115 ASN A CA 1
ATOM 851 C C . ASN A 1 115 ? 14.215 -8.715 -21.677 1.00 87.69 115 ASN A C 1
ATOM 853 O O . ASN A 1 115 ? 14.703 -8.094 -22.615 1.00 87.69 115 ASN A O 1
ATOM 857 N N . GLY A 1 116 ? 13.710 -9.940 -21.836 1.00 88.19 116 GLY A N 1
ATOM 858 C CA . GLY A 1 116 ? 13.743 -10.645 -23.115 1.00 88.19 116 GLY A CA 1
ATOM 859 C C . GLY A 1 116 ? 13.007 -9.888 -24.224 1.00 88.19 116 GLY A C 1
ATOM 860 O O . GLY A 1 116 ? 13.560 -9.656 -25.300 1.00 88.19 116 GLY A O 1
ATOM 861 N N . PHE A 1 117 ? 11.776 -9.451 -23.960 1.00 89.50 117 PHE A N 1
ATOM 862 C CA . PHE A 1 117 ? 10.975 -8.722 -24.941 1.00 89.50 117 PHE A CA 1
ATOM 863 C C . PHE A 1 117 ? 11.511 -7.316 -25.228 1.00 89.50 117 PHE A C 1
ATOM 865 O O . PHE A 1 117 ? 11.505 -6.906 -26.390 1.00 89.50 117 PHE A O 1
ATOM 872 N N . ALA A 1 118 ? 11.993 -6.600 -24.208 1.00 83.88 118 ALA A N 1
ATOM 873 C CA . ALA A 1 118 ? 12.544 -5.257 -24.360 1.00 83.88 118 ALA A CA 1
ATOM 874 C C . ALA A 1 118 ? 13.886 -5.254 -25.108 1.00 83.88 118 ALA A C 1
ATOM 876 O O . ALA A 1 118 ? 14.134 -4.348 -25.899 1.00 83.88 118 ALA A O 1
ATOM 877 N N . SER A 1 119 ? 14.736 -6.263 -24.892 1.00 82.19 119 SER A N 1
ATOM 878 C CA . SER A 1 119 ? 16.058 -6.337 -25.523 1.00 82.19 119 SER A CA 1
ATOM 879 C C . SER A 1 119 ? 16.037 -6.964 -26.917 1.00 82.19 119 SER A C 1
ATOM 881 O O . SER A 1 119 ? 16.766 -6.503 -27.790 1.00 82.19 119 SER A O 1
ATOM 883 N N . PHE A 1 120 ? 15.219 -7.997 -27.152 1.00 84.75 120 PHE A N 1
ATOM 884 C CA . PHE A 1 120 ? 15.300 -8.797 -28.386 1.00 84.75 120 PHE A CA 1
ATOM 885 C C . PHE A 1 120 ? 14.082 -8.681 -29.306 1.00 84.75 120 PHE A C 1
ATOM 887 O O . PHE A 1 120 ? 14.149 -9.092 -30.461 1.00 84.75 120 PHE A O 1
ATOM 894 N N . GLY A 1 121 ? 12.959 -8.139 -28.831 1.00 83.06 121 GLY A N 1
ATOM 895 C CA . GLY A 1 121 ? 11.707 -8.155 -29.590 1.00 83.06 121 GLY A CA 1
ATOM 896 C C . GLY A 1 121 ? 11.430 -6.906 -30.435 1.00 83.06 121 GLY A C 1
ATOM 897 O O . GLY A 1 121 ? 10.376 -6.827 -31.072 1.00 83.06 121 GLY A O 1
ATOM 898 N N . GLY A 1 122 ? 12.333 -5.921 -30.443 1.00 86.94 122 GLY A N 1
ATOM 899 C CA . GLY A 1 122 ? 12.126 -4.643 -31.132 1.00 86.94 122 GLY A CA 1
ATOM 900 C C . GLY A 1 122 ? 10.849 -3.931 -30.663 1.00 86.94 122 GLY A C 1
ATOM 901 O O . GLY A 1 122 ? 10.409 -4.101 -29.527 1.00 86.94 122 GLY A O 1
ATOM 902 N N . LEU A 1 123 ? 10.207 -3.156 -31.545 1.00 87.25 123 LEU A N 1
ATOM 903 C CA . LEU A 1 123 ? 8.971 -2.435 -31.199 1.00 87.25 123 LEU A CA 1
ATOM 904 C C . LEU A 1 123 ? 7.804 -3.372 -30.840 1.00 87.25 123 LEU A C 1
ATOM 906 O O . LEU A 1 123 ? 7.028 -3.062 -29.938 1.00 87.25 123 LEU A O 1
ATOM 910 N N . GLY A 1 124 ? 7.684 -4.519 -31.518 1.00 91.06 124 GLY A N 1
ATOM 911 C CA . GLY A 1 124 ? 6.621 -5.494 -31.256 1.00 91.06 124 GLY A CA 1
ATOM 912 C C . GLY A 1 124 ? 6.770 -6.168 -29.891 1.00 91.06 124 GLY A C 1
ATOM 913 O O . GLY A 1 124 ? 5.811 -6.237 -29.126 1.00 91.06 124 GLY A O 1
ATOM 914 N N . GLY A 1 125 ? 7.985 -6.601 -29.548 1.00 90.12 125 GLY A N 1
ATOM 915 C CA . GLY A 1 125 ? 8.294 -7.132 -28.222 1.00 90.12 125 GLY A CA 1
ATOM 916 C C . GLY A 1 125 ? 8.108 -6.093 -27.130 1.00 90.12 125 GLY A C 1
ATOM 917 O O . GLY A 1 125 ? 7.473 -6.391 -26.124 1.00 90.12 125 GLY A O 1
ATOM 918 N N . LEU A 1 126 ? 8.556 -4.856 -27.353 1.00 87.00 126 LEU A N 1
ATOM 919 C CA . LEU A 1 126 ? 8.324 -3.766 -26.411 1.00 87.00 126 LEU A CA 1
ATOM 920 C C . LEU A 1 126 ? 6.821 -3.567 -26.152 1.00 87.00 126 LEU A C 1
ATOM 922 O O . LEU A 1 126 ? 6.406 -3.499 -24.998 1.00 87.00 126 LEU A O 1
ATOM 926 N N . ALA A 1 127 ? 5.986 -3.560 -27.197 1.00 90.12 127 ALA A N 1
ATOM 927 C CA . ALA A 1 127 ? 4.532 -3.471 -27.049 1.00 90.12 127 ALA A CA 1
ATOM 928 C C . ALA A 1 127 ? 3.947 -4.637 -26.227 1.00 90.12 127 ALA A C 1
ATOM 930 O O . ALA A 1 127 ? 3.099 -4.413 -25.361 1.00 90.12 127 ALA A O 1
ATOM 931 N N . ILE A 1 128 ? 4.429 -5.868 -26.442 1.00 92.38 128 ILE A N 1
ATOM 932 C CA . ILE A 1 128 ? 4.037 -7.043 -25.646 1.00 92.38 128 ILE A CA 1
ATOM 933 C C . ILE A 1 128 ? 4.466 -6.878 -24.182 1.00 92.38 128 ILE A C 1
ATOM 935 O O . ILE A 1 128 ? 3.665 -7.125 -23.281 1.00 92.38 128 ILE A O 1
ATOM 939 N N . ALA A 1 129 ? 5.691 -6.417 -23.927 1.00 90.19 129 ALA A N 1
ATOM 940 C CA . ALA A 1 129 ? 6.209 -6.189 -22.581 1.00 90.19 129 ALA A CA 1
ATOM 941 C C . ALA A 1 129 ? 5.337 -5.182 -21.809 1.00 90.19 129 ALA A C 1
ATOM 943 O O . ALA A 1 129 ? 4.948 -5.435 -20.667 1.00 90.19 129 ALA A O 1
ATOM 944 N N . TYR A 1 130 ? 4.943 -4.079 -22.455 1.00 89.75 130 TYR A N 1
ATOM 945 C CA . TYR A 1 130 ? 4.016 -3.100 -21.878 1.00 89.75 130 TYR A CA 1
ATOM 946 C C . TYR A 1 130 ? 2.614 -3.645 -21.651 1.00 89.75 130 TYR A C 1
ATOM 948 O O . TYR A 1 130 ? 1.993 -3.324 -20.637 1.00 89.75 130 TYR A O 1
ATOM 956 N N . LEU A 1 131 ? 2.105 -4.465 -22.569 1.00 92.50 131 LEU A N 1
ATOM 957 C CA . LEU A 1 131 ? 0.808 -5.106 -22.395 1.00 92.50 131 LEU A CA 1
ATOM 958 C C . LEU A 1 131 ? 0.815 -6.019 -21.162 1.00 92.50 131 LEU A C 1
ATOM 960 O O . LEU A 1 131 ? -0.120 -5.969 -20.364 1.00 92.50 131 LEU A O 1
ATOM 964 N N . LEU A 1 132 ? 1.885 -6.795 -20.960 1.00 92.31 132 LEU A N 1
ATOM 965 C CA . LEU A 1 132 ? 2.060 -7.630 -19.770 1.00 92.31 132 LEU A CA 1
ATOM 966 C C . LEU A 1 132 ? 2.126 -6.792 -18.485 1.00 92.31 132 LEU A C 1
ATOM 968 O O . LEU A 1 132 ? 1.450 -7.135 -17.514 1.00 92.31 132 LEU A O 1
ATOM 972 N N . LEU A 1 133 ? 2.856 -5.668 -18.483 1.00 91.81 133 LEU A N 1
ATOM 973 C CA . LEU A 1 133 ? 2.858 -4.733 -17.348 1.00 91.81 133 LEU A CA 1
ATOM 974 C C . LEU A 1 133 ? 1.471 -4.157 -17.063 1.00 91.81 133 LEU A C 1
ATOM 976 O O . LEU A 1 133 ? 1.075 -4.066 -15.904 1.00 91.81 133 LEU A O 1
ATOM 980 N N . MET A 1 134 ? 0.720 -3.781 -18.099 1.00 93.00 134 MET A N 1
ATOM 981 C CA . MET A 1 134 ? -0.628 -3.234 -17.945 1.00 93.00 134 MET A CA 1
ATOM 982 C C . MET A 1 134 ? -1.581 -4.269 -17.342 1.00 93.00 134 MET A C 1
ATOM 984 O O . MET A 1 134 ? -2.344 -3.952 -16.431 1.00 93.00 134 MET A O 1
ATOM 988 N N . ILE A 1 135 ? -1.517 -5.518 -17.811 1.00 95.00 135 ILE A N 1
ATOM 989 C CA . ILE A 1 135 ? -2.300 -6.625 -17.249 1.00 95.00 135 ILE A CA 1
ATOM 990 C C . ILE A 1 135 ? -1.942 -6.821 -15.776 1.00 95.00 135 ILE A C 1
ATOM 992 O O . ILE A 1 135 ? -2.840 -6.909 -14.938 1.00 95.00 135 ILE A O 1
ATOM 996 N N . LEU A 1 136 ? -0.649 -6.842 -15.448 1.00 94.94 136 LEU A N 1
ATOM 997 C CA . LEU A 1 136 ? -0.182 -7.001 -14.076 1.00 94.94 136 LEU A CA 1
ATOM 998 C C . LEU A 1 136 ? -0.663 -5.858 -13.170 1.00 94.94 136 LEU A C 1
ATOM 1000 O O . LEU A 1 136 ? -1.226 -6.115 -12.107 1.00 94.94 136 LEU A O 1
ATOM 1004 N N . LEU A 1 137 ? -0.552 -4.611 -13.630 1.00 94.75 137 LEU A N 1
ATOM 1005 C CA . LEU A 1 137 ? -1.069 -3.435 -12.931 1.00 94.75 137 LEU A CA 1
ATOM 1006 C C . LEU A 1 137 ? -2.580 -3.548 -12.672 1.00 94.75 137 LEU A C 1
ATOM 1008 O O . LEU A 1 137 ? -3.042 -3.277 -11.565 1.00 94.75 137 LEU A O 1
ATOM 1012 N N . ILE A 1 138 ? -3.365 -3.971 -13.667 1.00 96.62 138 ILE A N 1
ATOM 1013 C CA . ILE A 1 138 ? -4.813 -4.171 -13.510 1.00 96.62 138 ILE A CA 1
ATOM 1014 C C . ILE A 1 138 ? -5.099 -5.259 -12.468 1.00 96.62 138 ILE A C 1
ATOM 1016 O O . ILE A 1 138 ? -5.980 -5.080 -11.623 1.00 96.62 138 ILE A O 1
ATOM 1020 N N . VAL A 1 139 ? -4.355 -6.368 -12.491 1.00 96.69 139 VAL A N 1
ATOM 1021 C CA . VAL A 1 139 ? -4.483 -7.447 -11.501 1.00 96.69 139 VAL A CA 1
ATOM 1022 C C . VAL A 1 139 ? -4.196 -6.928 -10.092 1.00 96.69 139 VAL A C 1
ATOM 1024 O O . VAL A 1 139 ? -5.003 -7.162 -9.192 1.00 96.69 139 VAL A O 1
ATOM 1027 N N . GLU A 1 140 ? -3.119 -6.171 -9.891 1.00 95.88 140 GLU A N 1
ATOM 1028 C CA . GLU A 1 140 ? -2.795 -5.574 -8.590 1.00 95.88 140 GLU A CA 1
ATOM 1029 C C . GLU A 1 140 ? -3.863 -4.592 -8.115 1.00 95.88 140 GLU A C 1
ATOM 1031 O O . GLU A 1 140 ? -4.296 -4.654 -6.963 1.00 95.88 140 GLU A O 1
ATOM 1036 N N . ILE A 1 141 ? -4.368 -3.739 -9.008 1.00 96.50 141 ILE A N 1
ATOM 1037 C CA . ILE A 1 141 ? -5.478 -2.834 -8.705 1.00 96.50 141 ILE A CA 1
ATOM 1038 C C . ILE A 1 141 ? -6.697 -3.638 -8.233 1.00 96.50 141 ILE A C 1
ATOM 1040 O O . ILE A 1 141 ? -7.297 -3.307 -7.207 1.00 96.50 141 ILE A O 1
ATOM 1044 N N . ILE A 1 142 ? -7.055 -4.724 -8.927 1.00 97.69 142 ILE A N 1
ATOM 1045 C CA . ILE A 1 142 ? -8.158 -5.609 -8.525 1.00 97.69 142 ILE A CA 1
ATOM 1046 C C . ILE A 1 142 ? -7.895 -6.213 -7.140 1.00 97.69 142 ILE A C 1
ATOM 1048 O O . ILE A 1 142 ? -8.812 -6.235 -6.313 1.00 97.69 142 ILE A O 1
ATOM 1052 N N . VAL A 1 143 ? -6.675 -6.678 -6.863 1.00 96.94 143 VAL A N 1
ATOM 1053 C CA . VAL A 1 143 ? -6.282 -7.219 -5.551 1.00 96.94 143 VAL A CA 1
ATOM 1054 C C . VAL A 1 143 ? -6.469 -6.170 -4.454 1.00 96.94 143 VAL A C 1
ATOM 1056 O O . VAL A 1 143 ? -7.151 -6.454 -3.468 1.00 96.94 143 VAL A O 1
ATOM 1059 N N . ILE A 1 144 ? -5.980 -4.943 -4.656 1.00 96.25 144 ILE A N 1
ATOM 1060 C CA . ILE A 1 144 ? -6.143 -3.822 -3.715 1.00 96.25 144 ILE A CA 1
ATOM 1061 C C . ILE A 1 144 ? -7.629 -3.518 -3.483 1.00 96.25 144 ILE A C 1
ATOM 1063 O O . ILE A 1 144 ? -8.072 -3.348 -2.345 1.00 96.25 144 ILE A O 1
ATOM 1067 N N . PHE A 1 145 ? -8.448 -3.482 -4.539 1.00 95.88 145 PHE A N 1
ATOM 1068 C CA . PHE A 1 145 ? -9.888 -3.246 -4.399 1.00 95.88 145 PHE A CA 1
ATOM 1069 C C . PHE A 1 145 ? -10.604 -4.379 -3.656 1.00 95.88 145 PHE A C 1
ATOM 1071 O O . PHE A 1 145 ? -11.523 -4.110 -2.874 1.00 95.88 145 PHE A O 1
ATOM 1078 N N . ARG A 1 146 ? -10.217 -5.639 -3.879 1.00 96.50 146 ARG A N 1
ATOM 1079 C CA . ARG A 1 146 ? -10.779 -6.795 -3.165 1.00 96.50 146 ARG A CA 1
ATOM 1080 C C . ARG A 1 146 ? -10.400 -6.775 -1.693 1.00 96.50 146 ARG A C 1
ATOM 1082 O O . ARG A 1 146 ? -11.280 -6.933 -0.849 1.00 96.50 146 ARG A O 1
ATOM 1089 N N . ASP A 1 147 ? -9.136 -6.522 -1.386 1.00 94.75 147 ASP A N 1
ATOM 1090 C CA . ASP A 1 147 ? -8.658 -6.413 -0.010 1.00 94.75 147 ASP A CA 1
ATOM 1091 C C . ASP A 1 147 ? -9.303 -5.225 0.709 1.00 94.75 147 ASP A C 1
ATOM 1093 O O . ASP A 1 147 ? -9.761 -5.332 1.845 1.00 94.75 147 ASP A O 1
ATOM 1097 N N . ARG A 1 148 ? -9.518 -4.116 -0.003 1.00 93.19 148 ARG A N 1
ATOM 1098 C CA . ARG A 1 148 ? -10.292 -3.000 0.532 1.00 93.19 148 ARG A CA 1
ATOM 1099 C C . ARG A 1 148 ? -11.716 -3.405 0.913 1.00 93.19 148 ARG A C 1
ATOM 1101 O O . ARG A 1 148 ? -12.192 -3.017 1.980 1.00 93.19 148 ARG A O 1
ATOM 1108 N N . ARG A 1 149 ? -12.415 -4.154 0.056 1.00 94.44 149 ARG A N 1
ATOM 1109 C CA . ARG A 1 149 ? -13.764 -4.660 0.368 1.00 94.44 149 ARG A CA 1
ATOM 1110 C C . ARG A 1 149 ? -13.732 -5.620 1.558 1.00 94.44 149 ARG A C 1
ATOM 1112 O O . ARG A 1 149 ? -14.603 -5.518 2.416 1.00 94.44 149 ARG A O 1
ATOM 1119 N N . ARG A 1 150 ? -12.711 -6.479 1.646 1.00 94.44 150 ARG A N 1
ATOM 1120 C CA . ARG A 1 150 ? -12.468 -7.353 2.802 1.00 94.44 150 ARG A CA 1
ATOM 1121 C C . ARG A 1 150 ? -12.352 -6.535 4.088 1.00 94.44 150 ARG A C 1
ATOM 1123 O O . ARG A 1 150 ? -13.119 -6.796 5.004 1.00 94.44 150 ARG A O 1
ATOM 1130 N N . ILE A 1 151 ? -11.481 -5.523 4.148 1.00 93.50 151 ILE A N 1
ATOM 1131 C CA . ILE A 1 151 ? -11.293 -4.675 5.344 1.00 93.50 151 ILE A CA 1
ATOM 1132 C C . ILE A 1 151 ? -12.607 -4.013 5.774 1.00 93.50 151 ILE A C 1
ATOM 1134 O O . ILE A 1 151 ? -12.932 -3.984 6.959 1.00 93.50 151 ILE A O 1
ATOM 1138 N N . VAL A 1 152 ? -13.395 -3.507 4.821 1.00 93.31 152 VAL A N 1
ATOM 1139 C CA . VAL A 1 152 ? -14.714 -2.929 5.123 1.00 93.31 152 VAL A CA 1
ATOM 1140 C C . VAL A 1 152 ? -15.660 -3.977 5.716 1.00 93.31 152 VAL A C 1
ATOM 1142 O O . VAL A 1 152 ? -16.347 -3.676 6.689 1.00 93.31 152 VAL A O 1
ATOM 1145 N N . GLY A 1 153 ? -15.653 -5.202 5.186 1.00 94.38 153 GLY A N 1
ATOM 1146 C CA . GLY A 1 153 ? -16.405 -6.323 5.749 1.00 94.38 153 GLY A CA 1
ATOM 1147 C C . GLY A 1 153 ? -15.964 -6.684 7.171 1.00 94.38 153 GLY A C 1
ATOM 1148 O O . GLY A 1 153 ? -16.815 -6.900 8.028 1.00 94.38 153 GLY A O 1
ATOM 1149 N N . LEU A 1 154 ? -14.655 -6.671 7.458 1.00 93.69 154 LEU A N 1
ATOM 1150 C CA . LEU A 1 154 ? -14.125 -6.914 8.810 1.00 93.69 154 LEU A CA 1
ATOM 1151 C C . LEU A 1 154 ? -14.604 -5.846 9.798 1.00 93.69 154 LEU A C 1
ATOM 1153 O O . LEU A 1 154 ? -15.052 -6.176 10.891 1.00 93.69 154 LEU A O 1
ATOM 1157 N N . ILE A 1 155 ? -14.571 -4.575 9.394 1.00 93.38 155 ILE A N 1
ATOM 1158 C CA . ILE A 1 155 ? -15.093 -3.461 10.194 1.00 93.38 155 ILE A CA 1
ATOM 1159 C C . ILE A 1 155 ? -16.583 -3.672 10.492 1.00 93.38 155 ILE A C 1
ATOM 1161 O O . ILE A 1 155 ? -16.995 -3.587 11.641 1.00 93.38 155 ILE A O 1
ATOM 1165 N N . GLN A 1 156 ? -17.393 -4.000 9.485 1.00 93.31 156 GLN A N 1
ATOM 1166 C CA . GLN A 1 156 ? -18.830 -4.234 9.672 1.00 93.31 156 GLN A CA 1
ATOM 1167 C C . GLN A 1 156 ? -19.140 -5.461 10.536 1.00 93.31 156 GLN A C 1
ATOM 1169 O O . GLN A 1 156 ? -20.191 -5.499 11.165 1.00 93.31 156 GLN A O 1
ATOM 1174 N N . HIS A 1 157 ? -18.247 -6.448 10.570 1.00 94.56 157 HIS A N 1
ATOM 1175 C CA . HIS A 1 157 ? -18.433 -7.668 11.345 1.00 94.56 157 HIS A CA 1
ATOM 1176 C C . HIS A 1 157 ? -17.992 -7.517 12.811 1.00 94.56 157 HIS A C 1
ATOM 1178 O O . HIS A 1 157 ? -18.732 -7.907 13.709 1.00 94.56 157 HIS A O 1
ATOM 1184 N N . TYR A 1 158 ? -16.816 -6.932 13.065 1.00 94.38 158 TYR A N 1
ATOM 1185 C CA . TYR A 1 158 ? -16.191 -6.935 14.396 1.00 94.38 158 TYR A CA 1
ATOM 1186 C C . TYR A 1 158 ? -16.450 -5.684 15.239 1.00 94.38 158 TYR A C 1
ATOM 1188 O O . TYR A 1 158 ? -16.337 -5.747 16.461 1.00 94.38 158 TYR A O 1
ATOM 1196 N N . LEU A 1 159 ? -16.782 -4.543 14.628 1.00 92.75 159 LEU A N 1
ATOM 1197 C CA . LEU A 1 159 ? -16.971 -3.293 15.371 1.00 92.75 159 LEU A CA 1
ATOM 1198 C C . LEU A 1 159 ? -18.369 -3.083 15.994 1.00 92.75 159 LEU A C 1
ATOM 1200 O O . LEU A 1 159 ? -18.414 -2.410 17.024 1.00 92.75 159 LEU A O 1
ATOM 1204 N N . PRO A 1 160 ? -19.497 -3.635 15.489 1.00 93.38 160 PRO A N 1
ATOM 1205 C CA . PRO A 1 160 ? -20.817 -3.390 16.088 1.00 93.38 160 PRO A CA 1
ATOM 1206 C C . PRO A 1 160 ? -20.953 -3.682 17.598 1.00 93.38 160 PRO A C 1
ATOM 1208 O O . PRO A 1 160 ? -21.639 -2.925 18.282 1.00 93.38 160 PRO A O 1
ATOM 1211 N N . PRO A 1 161 ? -20.299 -4.705 18.189 1.00 91.69 161 PRO A N 1
ATOM 1212 C CA . PRO A 1 161 ? -20.357 -4.925 19.638 1.00 91.69 161 PRO A CA 1
ATOM 1213 C C . PRO A 1 161 ? -19.871 -3.738 20.489 1.00 91.69 161 PRO A C 1
ATOM 1215 O O . PRO A 1 161 ? -20.306 -3.590 21.631 1.00 91.69 161 PRO A O 1
ATOM 1218 N N . TYR A 1 162 ? -19.012 -2.873 19.940 1.00 90.62 162 TYR A N 1
ATOM 1219 C CA . TYR A 1 162 ? -18.478 -1.695 20.628 1.00 90.62 162 TYR A CA 1
ATOM 1220 C C . TYR A 1 162 ? -19.463 -0.514 20.686 1.00 90.62 162 TYR A C 1
ATOM 1222 O O . TYR A 1 162 ? -19.184 0.466 21.381 1.00 90.62 162 TYR A O 1
ATOM 1230 N N . GLU A 1 163 ? -20.628 -0.610 20.029 1.00 88.44 163 GLU A N 1
ATOM 1231 C CA . GLU A 1 163 ? -21.692 0.401 20.136 1.00 88.44 163 GLU A CA 1
ATOM 1232 C C . GLU A 1 163 ? -22.259 0.505 21.549 1.00 88.44 163 GLU A C 1
ATOM 1234 O O . GLU A 1 163 ? -22.557 1.599 22.022 1.00 88.44 163 GLU A O 1
ATOM 1239 N N . ARG A 1 164 ? -22.337 -0.620 22.272 1.00 82.81 164 ARG A N 1
ATOM 1240 C CA . ARG A 1 164 ? -22.874 -0.659 23.643 1.00 82.81 164 ARG A CA 1
ATOM 1241 C C . ARG A 1 164 ? -22.088 0.220 24.613 1.00 82.81 164 ARG A C 1
ATOM 1243 O O . ARG A 1 164 ? -22.657 0.734 25.568 1.00 82.81 164 ARG A O 1
ATOM 1250 N N . ASN A 1 165 ? -20.800 0.412 24.339 1.00 81.19 165 ASN A N 1
ATOM 1251 C CA . ASN A 1 165 ? -19.892 1.179 25.184 1.00 81.19 165 ASN A CA 1
ATOM 1252 C C . ASN A 1 165 ? -19.693 2.613 24.654 1.00 81.19 165 ASN A C 1
ATOM 1254 O O . ASN A 1 165 ? -18.822 3.326 25.143 1.00 81.19 165 ASN A O 1
ATOM 1258 N N . GLY A 1 166 ? -20.448 3.027 23.624 1.00 83.31 166 GLY A N 1
ATOM 1259 C CA . GLY A 1 166 ? -20.355 4.354 23.002 1.00 83.31 166 GLY A CA 1
ATOM 1260 C C . GLY A 1 166 ? -19.044 4.620 22.252 1.00 83.31 166 GLY A C 1
ATOM 1261 O O . GLY A 1 166 ? -18.779 5.753 21.843 1.00 83.31 166 GLY A O 1
ATOM 1262 N N . LEU A 1 167 ? -18.208 3.594 22.072 1.00 86.75 167 LEU A N 1
ATOM 1263 C CA . LEU A 1 167 ? -16.882 3.728 21.472 1.00 86.75 167 LEU A CA 1
ATOM 1264 C C . LEU A 1 167 ? -16.969 3.967 19.955 1.00 86.75 167 LEU A C 1
ATOM 1266 O O . LEU A 1 167 ? -16.192 4.732 19.369 1.00 86.75 167 LEU A O 1
ATOM 1270 N N . ILE A 1 168 ? -17.952 3.339 19.318 1.00 90.38 168 ILE A N 1
ATOM 1271 C CA . ILE A 1 168 ? -18.266 3.478 17.899 1.00 90.38 168 ILE A CA 1
ATOM 1272 C C . ILE A 1 168 ? -19.774 3.522 17.709 1.00 90.38 168 ILE A C 1
ATOM 1274 O O . ILE A 1 168 ? -20.485 2.912 18.490 1.00 90.38 168 ILE A O 1
ATOM 1278 N N . ASN A 1 169 ? -20.252 4.213 16.677 1.00 87.88 169 ASN A N 1
ATOM 1279 C CA . ASN A 1 169 ? -21.666 4.245 16.301 1.00 87.88 169 ASN A CA 1
ATOM 1280 C C . ASN A 1 169 ? -21.849 3.859 14.821 1.00 87.88 169 ASN A C 1
ATOM 1282 O O . ASN A 1 169 ? -20.908 3.930 14.026 1.00 87.88 169 ASN A O 1
ATOM 1286 N N . GLN A 1 170 ? -23.078 3.557 14.394 1.00 87.19 170 GLN A N 1
ATOM 1287 C CA . GLN A 1 170 ? -23.380 3.185 13.002 1.00 87.19 170 GLN A CA 1
ATOM 1288 C C . GLN A 1 170 ? -22.898 4.215 11.971 1.00 87.19 170 GLN A C 1
ATOM 1290 O O . GLN A 1 170 ? -22.431 3.863 10.88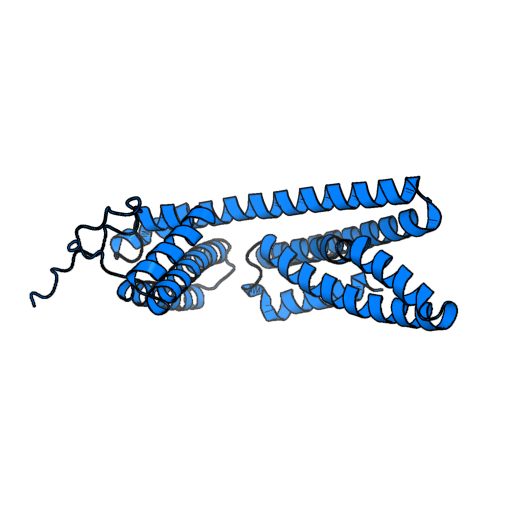5 1.00 87.19 170 GLN A O 1
ATOM 1295 N N . ALA A 1 171 ? -22.962 5.506 12.305 1.00 87.31 171 ALA A N 1
ATOM 1296 C CA . ALA A 1 171 ? -22.447 6.562 11.439 1.00 87.31 171 ALA A CA 1
ATOM 1297 C C . ALA A 1 171 ? -20.917 6.509 11.277 1.00 87.31 171 ALA A C 1
ATOM 1299 O O . ALA A 1 171 ? -20.405 6.856 10.210 1.00 87.31 171 ALA A O 1
ATOM 1300 N N . ASP A 1 172 ? -20.196 6.054 12.303 1.00 90.69 172 ASP A N 1
ATOM 1301 C CA . ASP A 1 172 ? -18.745 5.878 12.275 1.00 90.69 172 ASP A CA 1
ATOM 1302 C C . ASP A 1 172 ? -18.381 4.670 11.402 1.00 90.69 172 ASP A C 1
ATOM 1304 O O . ASP A 1 172 ? -17.511 4.766 10.538 1.00 90.69 172 ASP A O 1
ATOM 1308 N N . ILE A 1 173 ? -19.125 3.565 11.516 1.00 91.00 173 ILE A N 1
ATOM 1309 C CA . ILE A 1 173 ? -18.991 2.399 10.625 1.00 91.00 173 ILE A CA 1
ATOM 1310 C C . ILE A 1 173 ? -19.260 2.812 9.166 1.00 91.00 173 ILE A C 1
ATOM 1312 O O . ILE A 1 173 ? -18.487 2.496 8.254 1.00 91.00 173 ILE A O 1
ATOM 1316 N N . PHE A 1 174 ? -20.313 3.599 8.931 1.00 91.00 174 PHE A N 1
ATOM 1317 C CA . PHE A 1 174 ? -20.631 4.157 7.616 1.00 91.00 174 PHE A CA 1
ATOM 1318 C C . PHE A 1 174 ? -19.545 5.109 7.091 1.00 91.00 174 PHE A C 1
ATOM 1320 O O . PHE A 1 174 ? -19.303 5.159 5.880 1.00 91.00 174 PHE A O 1
ATOM 1327 N N . MET A 1 175 ? -18.887 5.863 7.972 1.00 93.94 175 MET A N 1
ATOM 1328 C CA . MET A 1 175 ? -17.759 6.738 7.652 1.00 93.94 175 MET A CA 1
ATOM 1329 C C . MET A 1 175 ? -16.506 5.932 7.282 1.00 93.94 175 MET A C 1
ATOM 1331 O O . MET A 1 175 ? -15.820 6.260 6.308 1.00 93.94 175 MET A O 1
ATOM 1335 N N . LEU A 1 176 ? -16.248 4.829 7.986 1.00 93.31 176 LEU A N 1
ATOM 1336 C CA . LEU A 1 176 ? -15.097 3.953 7.770 1.00 93.31 176 LEU A CA 1
ATOM 1337 C C . LEU A 1 176 ? -15.194 3.107 6.493 1.00 93.31 176 LEU A C 1
ATOM 1339 O O . LEU A 1 176 ? -14.150 2.707 5.963 1.00 93.31 176 LEU A O 1
ATOM 1343 N N . SER A 1 177 ? -16.400 2.889 5.964 1.00 90.50 177 SER A N 1
ATOM 1344 C CA . SER A 1 177 ? -16.654 2.000 4.821 1.00 90.50 177 SER A CA 1
ATOM 1345 C C . SER A 1 177 ? -16.081 2.476 3.479 1.00 90.50 177 SER A C 1
ATOM 1347 O O . SER A 1 177 ? -15.934 1.680 2.555 1.00 90.50 177 SER A O 1
ATOM 1349 N N . SER A 1 178 ? -15.691 3.750 3.330 1.00 91.69 178 SER A N 1
ATOM 1350 C CA . SER A 1 178 ? -15.069 4.238 2.086 1.00 91.69 178 SER A CA 1
ATOM 1351 C C . SER A 1 178 ? -13.999 5.304 2.315 1.00 91.69 178 SER A C 1
ATOM 1353 O O . SER A 1 178 ? -14.071 6.102 3.247 1.00 91.69 178 SER A O 1
ATOM 1355 N N . LEU A 1 179 ? -13.007 5.366 1.419 1.00 90.31 179 LEU A N 1
ATOM 1356 C CA . LEU A 1 179 ? -11.948 6.383 1.475 1.00 90.31 179 LEU A CA 1
ATOM 1357 C C . LEU A 1 179 ? -12.495 7.800 1.321 1.00 90.31 179 LEU A C 1
ATOM 1359 O O . LEU A 1 179 ? -12.028 8.714 2.001 1.00 90.31 179 LEU A O 1
ATOM 1363 N N . ARG A 1 180 ? -13.493 7.981 0.449 1.00 93.19 180 ARG A N 1
ATOM 1364 C CA . ARG A 1 180 ? -14.141 9.278 0.234 1.00 93.19 180 ARG A CA 1
ATOM 1365 C C . ARG A 1 180 ? -14.768 9.795 1.527 1.00 93.19 180 ARG A C 1
ATOM 1367 O O . ARG A 1 180 ? -14.535 10.946 1.881 1.00 93.19 180 ARG A O 1
ATOM 1374 N N . ARG A 1 181 ? -15.489 8.944 2.261 1.00 92.81 181 ARG A N 1
ATOM 1375 C CA . ARG A 1 181 ? -16.120 9.323 3.535 1.00 92.81 181 ARG A CA 1
ATOM 1376 C C . ARG A 1 181 ? -15.097 9.557 4.638 1.00 92.81 181 ARG A C 1
ATOM 1378 O O . ARG A 1 181 ? -15.182 10.575 5.312 1.00 92.81 181 ARG A O 1
ATOM 1385 N N . ARG A 1 182 ? -14.058 8.719 4.738 1.00 94.81 182 ARG A N 1
ATOM 1386 C CA . ARG A 1 182 ? -12.934 8.970 5.657 1.00 94.81 182 ARG A CA 1
ATOM 1387 C C . ARG A 1 182 ? -12.289 10.340 5.407 1.00 94.81 182 ARG A C 1
ATOM 1389 O O . ARG A 1 182 ? -12.043 11.085 6.354 1.00 94.81 182 ARG A O 1
ATOM 1396 N N . ARG A 1 183 ? -12.055 10.703 4.136 1.00 94.69 183 ARG A N 1
ATOM 1397 C CA . ARG A 1 183 ? -11.531 12.025 3.737 1.00 94.69 183 ARG A CA 1
ATOM 1398 C C . ARG A 1 183 ? -12.492 13.158 4.106 1.00 94.69 183 ARG A C 1
ATOM 1400 O O . ARG A 1 183 ? -12.042 14.152 4.666 1.00 94.69 183 ARG A O 1
ATOM 1407 N N . GLN A 1 184 ? -13.789 13.001 3.837 1.00 93.50 184 GLN A N 1
ATOM 1408 C CA . GLN A 1 184 ? -14.815 13.980 4.219 1.00 93.50 184 GLN A CA 1
ATOM 1409 C C . GLN A 1 184 ? -14.878 14.178 5.736 1.00 93.50 184 GLN A C 1
ATOM 1411 O O . GLN A 1 184 ? -14.952 15.314 6.190 1.00 93.50 184 GLN A O 1
ATOM 1416 N N . ALA A 1 185 ? -14.777 13.106 6.522 1.00 91.81 185 ALA A N 1
ATOM 1417 C CA . ALA A 1 185 ? -14.783 13.184 7.977 1.00 91.81 185 ALA A CA 1
ATOM 1418 C C . ALA A 1 185 ? -13.570 13.942 8.520 1.00 91.81 185 ALA A C 1
ATOM 1420 O O . ALA A 1 185 ? -13.722 14.809 9.376 1.00 91.81 185 ALA A O 1
ATOM 1421 N N . ARG A 1 186 ? -12.376 13.706 7.959 1.00 94.31 186 ARG A N 1
ATOM 1422 C CA . ARG A 1 186 ? -11.171 14.477 8.306 1.00 94.31 186 ARG A CA 1
ATOM 1423 C C . ARG A 1 186 ? -11.278 15.943 7.905 1.00 94.31 186 ARG A C 1
ATOM 1425 O O . ARG A 1 186 ? -10.856 16.807 8.665 1.00 94.31 186 ARG A O 1
ATOM 1432 N N . ALA A 1 187 ? -11.839 16.233 6.731 1.00 92.00 187 ALA A N 1
ATOM 1433 C CA . ALA A 1 187 ? -12.065 17.605 6.284 1.00 92.00 187 ALA A CA 1
ATOM 1434 C C . ALA A 1 187 ? -13.061 18.336 7.199 1.00 92.00 187 ALA A C 1
ATOM 1436 O O . ALA A 1 187 ? -12.800 19.464 7.608 1.00 92.00 187 ALA A O 1
ATOM 1437 N N . TRP A 1 188 ? 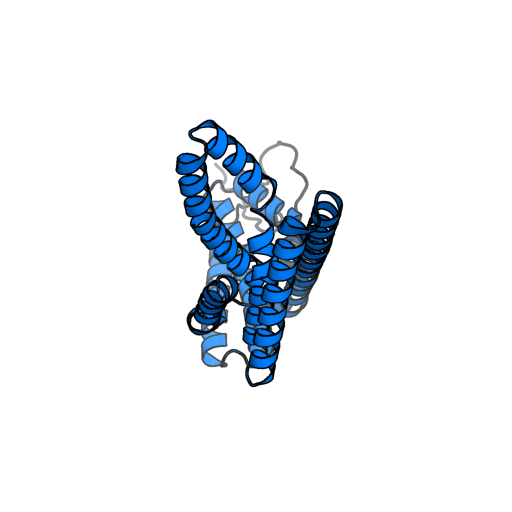-14.151 17.668 7.582 1.00 91.38 188 TRP A N 1
ATOM 1438 C CA . TRP A 1 188 ? -15.121 18.185 8.545 1.00 91.38 188 TRP A CA 1
ATOM 1439 C C . TRP A 1 188 ? -14.480 18.439 9.915 1.00 91.38 188 TRP A C 1
ATOM 1441 O O . TRP A 1 188 ? -14.624 19.533 10.460 1.00 91.38 188 TRP A O 1
ATOM 1451 N N . ALA A 1 189 ? -13.709 17.477 10.431 1.00 91.25 189 ALA A N 1
ATOM 1452 C CA . ALA A 1 189 ? -13.031 17.606 11.716 1.00 91.25 189 ALA A CA 1
ATOM 1453 C C . ALA A 1 189 ? -11.976 18.725 11.697 1.00 91.25 189 ALA A C 1
ATOM 1455 O O . ALA A 1 189 ? -11.830 19.460 12.670 1.00 91.25 189 ALA A O 1
ATOM 1456 N N . LYS A 1 190 ? -11.299 18.922 10.558 1.00 90.19 190 LYS A N 1
ATOM 1457 C CA . LYS A 1 190 ? -10.395 20.056 10.338 1.00 90.19 190 LYS A CA 1
ATOM 1458 C C . LYS A 1 190 ? -11.128 21.396 10.343 1.00 90.19 190 LYS A C 1
ATOM 1460 O O . LYS A 1 190 ? -10.612 22.362 10.893 1.00 90.19 190 LYS A O 1
ATOM 1465 N N . ALA A 1 191 ? -12.302 21.460 9.720 1.00 87.75 191 ALA A N 1
ATOM 1466 C CA . ALA A 1 191 ? -13.081 22.690 9.621 1.00 87.75 191 ALA A CA 1
ATOM 1467 C C . ALA A 1 191 ? -13.630 23.152 10.981 1.00 87.75 191 ALA A C 1
ATOM 1469 O O . ALA A 1 191 ? -13.687 24.352 11.223 1.00 87.75 191 ALA A O 1
ATOM 1470 N N . HIS A 1 192 ? -13.990 22.218 11.867 1.00 86.88 192 HIS A N 1
ATOM 1471 C CA . HIS A 1 192 ? -14.627 22.540 13.150 1.00 86.88 192 HIS A CA 1
ATOM 1472 C C . HIS A 1 192 ? -13.680 22.447 14.360 1.00 86.88 192 HIS A C 1
ATOM 1474 O O . HIS A 1 192 ? -13.935 23.081 15.375 1.00 86.88 192 HIS A O 1
ATOM 1480 N N . GLY A 1 193 ? -12.586 21.683 14.266 1.00 85.88 193 GLY A N 1
ATOM 1481 C CA . GLY A 1 193 ? -11.609 21.476 15.349 1.00 85.88 193 GLY A CA 1
ATOM 1482 C C . GLY A 1 193 ? -10.161 21.791 14.958 1.00 85.88 193 GLY A C 1
ATOM 1483 O O . GLY A 1 193 ? -9.225 21.437 15.677 1.00 85.88 193 GLY A O 1
ATOM 1484 N N . GLY A 1 194 ? -9.939 22.412 13.796 1.00 90.31 194 GLY A N 1
ATOM 1485 C CA . GLY A 1 194 ? -8.607 22.771 13.312 1.00 90.31 194 GLY A CA 1
ATOM 1486 C C . GLY A 1 194 ? -7.686 21.564 13.095 1.00 90.31 194 GLY A C 1
ATOM 1487 O O . GLY A 1 194 ? -8.112 20.450 12.788 1.00 90.31 194 GLY A O 1
ATOM 1488 N N . ARG A 1 195 ? -6.372 21.774 13.247 1.00 92.06 195 ARG A N 1
ATOM 1489 C CA . ARG A 1 195 ? -5.374 20.695 13.097 1.00 92.06 195 ARG A CA 1
ATOM 1490 C C . ARG A 1 195 ? -5.551 19.585 14.140 1.00 92.06 195 ARG A C 1
ATOM 1492 O O . ARG A 1 195 ? -5.331 18.425 13.806 1.00 92.06 195 ARG A O 1
ATOM 1499 N N . ALA A 1 196 ? -5.971 19.937 15.357 1.00 91.25 196 ALA A N 1
ATOM 1500 C CA . ALA A 1 196 ? -6.213 18.985 16.437 1.00 91.25 196 ALA A CA 1
ATOM 1501 C C . ALA A 1 196 ? -7.387 18.049 16.110 1.00 91.25 196 ALA A C 1
ATOM 1503 O O . ALA A 1 196 ? -7.212 16.835 16.132 1.00 91.25 196 ALA A O 1
ATOM 1504 N N . GLY A 1 197 ? -8.532 18.592 15.678 1.00 90.56 197 GLY A N 1
ATOM 1505 C CA . GLY A 1 197 ? -9.686 17.786 15.261 1.00 90.56 197 GLY A CA 1
ATOM 1506 C C . GLY A 1 197 ? -9.379 16.880 14.064 1.00 90.56 197 GLY A C 1
ATOM 1507 O O . GLY A 1 197 ? -9.794 15.723 14.028 1.00 90.56 197 GLY A O 1
ATOM 1508 N N . ALA A 1 198 ? -8.592 17.364 13.096 1.00 92.62 198 ALA A N 1
ATOM 1509 C CA . ALA A 1 198 ? -8.146 16.542 11.970 1.00 92.62 198 ALA A CA 1
ATOM 1510 C C . ALA A 1 198 ? -7.288 15.346 12.418 1.00 92.62 198 ALA A C 1
ATOM 1512 O O . ALA A 1 198 ? -7.475 14.246 11.898 1.00 92.62 198 ALA A O 1
ATOM 1513 N N . ARG A 1 199 ? -6.368 15.565 13.368 1.00 95.31 199 ARG A N 1
ATOM 1514 C CA . ARG A 1 199 ? -5.513 14.519 13.942 1.00 95.31 199 ARG A CA 1
ATOM 1515 C C . ARG A 1 199 ? -6.337 13.512 14.740 1.00 95.31 199 ARG A C 1
ATOM 1517 O O . ARG A 1 199 ? -6.270 12.334 14.429 1.00 95.31 199 ARG A O 1
ATOM 1524 N N . ALA A 1 200 ? -7.217 13.981 15.622 1.00 94.12 200 ALA A N 1
ATOM 1525 C CA . ALA A 1 200 ? -8.135 13.123 16.368 1.00 94.12 200 ALA A CA 1
ATOM 1526 C C . ALA A 1 200 ? -8.975 12.224 15.441 1.00 94.12 200 ALA A C 1
ATOM 1528 O O . ALA A 1 200 ? -9.099 11.025 15.662 1.00 94.12 200 ALA A O 1
ATOM 1529 N N . MET A 1 201 ? -9.501 12.766 14.338 1.00 95.12 201 MET A N 1
ATOM 1530 C CA . MET A 1 201 ? -10.234 11.964 13.352 1.00 95.12 201 MET A CA 1
ATOM 1531 C C . MET A 1 201 ? -9.343 10.940 12.624 1.00 95.12 201 MET A C 1
ATOM 1533 O O . MET A 1 201 ? -9.826 9.868 12.264 1.00 95.12 201 MET A O 1
ATOM 1537 N N . ILE A 1 202 ? -8.063 11.243 12.379 1.00 96.19 202 ILE A N 1
ATOM 1538 C CA . ILE A 1 202 ? -7.104 10.274 11.822 1.00 96.19 202 ILE A CA 1
ATOM 1539 C C . ILE A 1 202 ? -6.864 9.150 12.825 1.00 96.19 202 ILE A C 1
ATOM 1541 O O . ILE A 1 202 ? -7.050 7.991 12.462 1.00 96.19 202 ILE A O 1
ATOM 1545 N N . ASP A 1 203 ? -6.526 9.493 14.066 1.00 96.31 203 ASP A N 1
ATOM 1546 C CA . ASP A 1 203 ? -6.206 8.534 15.124 1.00 96.31 203 ASP A CA 1
ATOM 1547 C C . ASP A 1 203 ? -7.397 7.605 15.380 1.00 96.31 203 ASP A C 1
ATOM 1549 O O . ASP A 1 203 ? -7.242 6.386 15.399 1.00 96.31 203 ASP A O 1
ATOM 1553 N N . TYR A 1 204 ? -8.613 8.160 15.424 1.00 95.50 204 TYR A N 1
ATOM 1554 C CA . TYR A 1 204 ? -9.843 7.378 15.522 1.00 95.50 204 TYR A CA 1
ATOM 1555 C C . TYR A 1 204 ? -10.022 6.415 14.339 1.00 95.50 204 TYR A C 1
ATOM 1557 O O . TYR A 1 204 ? -10.330 5.239 14.531 1.00 95.50 204 TYR A O 1
ATOM 1565 N N . GLN A 1 205 ? -9.828 6.886 13.100 1.00 96.06 205 GLN A N 1
ATOM 1566 C CA . GLN A 1 205 ? -9.990 6.062 11.895 1.00 96.06 205 GLN A CA 1
ATOM 1567 C C . GLN A 1 205 ? -8.963 4.930 11.803 1.00 96.06 205 GLN A C 1
ATOM 1569 O O . GLN A 1 205 ? -9.306 3.837 11.337 1.00 96.06 205 GLN A O 1
ATOM 1574 N N . VAL A 1 206 ? -7.718 5.208 12.197 1.00 95.50 206 VAL A N 1
ATOM 1575 C CA . VAL A 1 206 ? -6.627 4.231 12.243 1.00 95.50 206 VAL A CA 1
ATOM 1576 C C . VAL A 1 206 ? -6.925 3.207 13.329 1.00 95.50 206 VAL A C 1
ATOM 1578 O O . VAL A 1 206 ? -7.113 2.043 12.991 1.00 95.50 206 VAL A O 1
ATOM 1581 N N . ALA A 1 207 ? -7.127 3.636 14.577 1.00 95.94 207 ALA A N 1
ATOM 1582 C CA . ALA A 1 207 ? -7.394 2.743 15.704 1.00 95.94 207 ALA A CA 1
ATOM 1583 C C . ALA A 1 207 ? -8.622 1.845 15.473 1.00 95.94 207 ALA A C 1
ATOM 1585 O O . ALA A 1 207 ? -8.578 0.652 15.753 1.00 95.94 207 ALA A O 1
ATOM 1586 N N . SER A 1 208 ? -9.689 2.379 14.865 1.00 95.50 208 SER A N 1
ATOM 1587 C CA . SER A 1 208 ? -10.872 1.590 14.486 1.00 95.50 208 SER A CA 1
ATOM 1588 C C . SER A 1 208 ? -10.562 0.506 13.448 1.00 95.50 208 SER A C 1
ATOM 1590 O O . SER A 1 208 ? -11.132 -0.583 13.486 1.00 95.50 208 SER A O 1
ATOM 1592 N N . THR A 1 209 ? -9.701 0.819 12.473 1.00 95.00 209 THR A N 1
ATOM 1593 C CA . THR A 1 209 ? -9.311 -0.138 11.428 1.00 95.00 209 THR A CA 1
ATOM 1594 C C . THR A 1 209 ? -8.400 -1.213 12.019 1.00 95.00 209 THR A C 1
ATOM 1596 O O . THR A 1 209 ? -8.661 -2.393 11.796 1.00 95.00 209 THR A O 1
ATOM 1599 N N . GLU A 1 210 ? -7.415 -0.813 12.826 1.00 94.94 210 GLU A N 1
ATOM 1600 C CA . GLU A 1 210 ? -6.514 -1.719 13.548 1.00 94.94 210 GLU A CA 1
ATOM 1601 C C . GLU A 1 210 ? -7.274 -2.657 14.480 1.00 94.94 210 GLU A C 1
ATOM 1603 O O . GLU A 1 210 ? -7.019 -3.854 14.492 1.00 94.94 210 GLU A O 1
ATOM 1608 N N . LEU A 1 211 ? -8.284 -2.156 15.197 1.00 95.44 211 LEU A N 1
ATOM 1609 C CA . LEU A 1 211 ? -9.112 -2.986 16.068 1.00 95.44 211 LEU A CA 1
ATOM 1610 C C . LEU A 1 211 ? -9.840 -4.077 15.270 1.00 95.44 211 LEU A C 1
ATOM 1612 O O . LEU A 1 211 ? -9.862 -5.237 15.676 1.00 95.44 211 LEU A O 1
ATOM 1616 N N . GLY A 1 212 ? -10.396 -3.733 14.104 1.00 94.62 212 GLY A N 1
ATOM 1617 C CA . GLY A 1 212 ? -11.030 -4.709 13.215 1.00 94.62 212 GLY A CA 1
ATOM 1618 C C . GLY A 1 212 ? -10.047 -5.746 12.656 1.00 94.62 212 GLY A C 1
ATOM 1619 O O . GLY A 1 212 ? -10.381 -6.930 12.573 1.00 94.62 212 GLY A O 1
ATOM 1620 N N . LEU A 1 213 ? -8.831 -5.325 12.295 1.00 93.56 213 LEU A N 1
ATOM 1621 C CA . LEU A 1 213 ? -7.766 -6.221 11.833 1.00 93.56 213 LEU A CA 1
ATOM 1622 C C . LEU A 1 213 ? -7.261 -7.136 12.957 1.00 93.56 213 LEU A C 1
ATOM 1624 O O . LEU A 1 213 ? -7.086 -8.334 12.730 1.00 93.56 213 LEU A O 1
ATOM 1628 N N . LEU A 1 214 ? -7.117 -6.608 14.175 1.00 94.81 214 LEU A N 1
ATOM 1629 C CA . LEU A 1 214 ? -6.738 -7.347 15.377 1.00 94.81 214 LEU A CA 1
ATOM 1630 C C . LEU A 1 214 ? -7.723 -8.485 15.661 1.00 94.81 214 LEU A C 1
ATOM 1632 O O . LEU A 1 214 ? -7.299 -9.632 15.803 1.00 94.81 214 LEU A O 1
ATOM 1636 N N . HIS A 1 215 ? -9.030 -8.205 15.650 1.00 94.94 215 HIS A N 1
ATOM 1637 C CA . HIS A 1 215 ? -10.066 -9.239 15.777 1.00 94.94 215 HIS A CA 1
ATOM 1638 C C . HIS A 1 215 ? -9.957 -10.306 14.693 1.00 94.94 215 HIS A C 1
ATOM 1640 O O . HIS A 1 215 ? -10.004 -11.500 14.981 1.00 94.94 215 HIS A O 1
ATOM 1646 N N . ALA A 1 216 ? -9.763 -9.890 13.441 1.00 92.62 216 ALA A N 1
ATOM 1647 C CA . ALA A 1 216 ? -9.607 -10.824 12.337 1.00 92.62 216 ALA A CA 1
ATOM 1648 C C . ALA A 1 216 ? -8.372 -11.723 12.516 1.00 92.62 216 ALA A C 1
ATOM 1650 O O . ALA A 1 216 ? -8.396 -12.889 12.118 1.00 92.62 216 ALA A O 1
ATOM 1651 N N . ARG A 1 217 ? -7.281 -11.187 13.076 1.00 90.44 217 ARG A N 1
ATOM 1652 C CA . ARG A 1 217 ? -6.035 -11.913 13.350 1.00 90.44 217 ARG A CA 1
ATOM 1653 C C . ARG A 1 217 ? -6.205 -12.897 14.508 1.00 90.44 217 ARG A C 1
ATOM 1655 O O . ARG A 1 217 ? -5.819 -14.056 14.362 1.00 90.44 217 ARG A O 1
ATOM 1662 N N . ALA A 1 218 ? -6.851 -12.470 15.593 1.00 92.12 218 ALA A N 1
ATOM 1663 C CA . ALA A 1 218 ? -7.190 -13.315 16.738 1.00 92.12 218 ALA A CA 1
ATOM 1664 C C . ALA A 1 218 ? -8.132 -14.464 16.341 1.00 92.12 218 ALA A C 1
ATOM 1666 O O . ALA A 1 218 ? -7.876 -15.615 16.677 1.00 92.12 218 ALA A O 1
ATOM 1667 N N . ALA A 1 219 ? -9.142 -14.196 15.504 1.00 91.12 219 ALA A N 1
ATOM 1668 C CA . ALA A 1 219 ? -10.057 -15.218 14.988 1.00 91.12 219 ALA A CA 1
ATOM 1669 C C . ALA A 1 219 ? -9.365 -16.303 14.136 1.00 91.12 219 ALA A C 1
ATOM 1671 O O . ALA A 1 219 ? -9.904 -17.394 13.969 1.00 91.12 219 ALA A O 1
ATOM 1672 N N . ARG A 1 220 ? -8.172 -16.021 13.594 1.00 87.94 220 ARG A N 1
ATOM 1673 C CA . ARG A 1 220 ? -7.333 -16.997 12.875 1.00 87.94 220 ARG A CA 1
ATOM 1674 C C . ARG A 1 220 ? -6.318 -17.710 13.778 1.00 87.94 220 ARG A C 1
ATOM 1676 O O . ARG A 1 220 ? -5.506 -18.471 13.263 1.00 87.94 220 ARG A O 1
ATOM 1683 N N . GLY A 1 221 ? -6.323 -17.443 15.085 1.00 85.31 221 GLY A N 1
ATOM 1684 C CA . GLY A 1 221 ? -5.329 -17.961 16.030 1.00 85.31 221 GLY A CA 1
ATOM 1685 C C . GLY A 1 221 ? -3.946 -17.320 15.885 1.00 85.31 221 GLY A C 1
ATOM 1686 O O . GLY A 1 221 ? -2.951 -17.916 16.279 1.00 85.31 221 GLY A O 1
ATOM 1687 N N . GLY A 1 222 ? -3.857 -16.131 15.276 1.00 81.00 222 GLY A N 1
ATOM 1688 C CA . GLY A 1 222 ? -2.585 -15.444 15.029 1.00 81.00 222 GLY A CA 1
ATOM 1689 C C . GLY A 1 222 ? -2.075 -14.586 16.191 1.00 81.00 222 GLY A C 1
ATOM 1690 O O . GLY A 1 222 ? -1.004 -14.000 16.066 1.00 81.00 222 GLY A O 1
ATOM 1691 N N . VAL A 1 223 ? -2.846 -14.466 17.274 1.00 87.50 223 VAL A N 1
ATOM 1692 C CA . VAL A 1 223 ? -2.527 -13.677 18.474 1.00 87.50 223 VAL A CA 1
ATOM 1693 C C . VAL A 1 223 ? -3.022 -14.468 19.681 1.00 87.50 223 VAL A C 1
ATOM 1695 O O . VAL A 1 223 ? -4.137 -14.989 19.636 1.00 87.50 223 VAL A O 1
ATOM 1698 N N . ASP A 1 224 ? -2.203 -14.582 20.726 1.00 92.00 224 ASP A N 1
ATOM 1699 C CA . ASP A 1 224 ? -2.641 -15.171 21.991 1.00 92.00 224 ASP A CA 1
ATOM 1700 C C . ASP A 1 224 ? -3.672 -14.273 22.703 1.00 92.00 224 ASP A C 1
ATOM 1702 O O . ASP A 1 224 ? -3.817 -13.084 22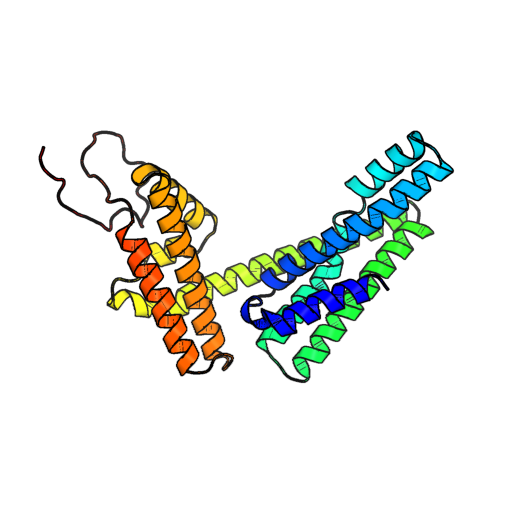.406 1.00 92.00 224 ASP A O 1
ATOM 1706 N N . GLU A 1 225 ? -4.433 -14.850 23.633 1.00 92.69 225 GLU A N 1
ATOM 1707 C CA . GLU A 1 225 ? -5.527 -14.132 24.294 1.00 92.69 225 GLU A CA 1
ATOM 1708 C C . GLU A 1 225 ? -5.014 -12.945 25.130 1.00 92.69 225 GLU A C 1
ATOM 1710 O O . GLU A 1 225 ? -5.647 -11.892 25.156 1.00 92.69 225 GLU A O 1
ATOM 1715 N N . GLU A 1 226 ? -3.858 -13.071 25.787 1.00 93.81 226 GLU A N 1
ATOM 1716 C CA . GLU A 1 226 ? -3.301 -12.010 26.634 1.00 93.81 226 GLU A CA 1
ATOM 1717 C C . GLU A 1 226 ? -2.892 -10.781 25.807 1.00 93.81 226 GLU A C 1
ATOM 1719 O O . GLU A 1 226 ? -3.328 -9.658 26.088 1.00 93.81 226 GLU A O 1
ATOM 1724 N N . THR A 1 227 ? -2.132 -10.999 24.734 1.00 93.50 227 THR A N 1
ATOM 1725 C CA . THR A 1 227 ? -1.703 -9.969 23.784 1.00 93.50 227 THR A CA 1
ATOM 1726 C C . THR A 1 227 ? -2.907 -9.353 23.091 1.00 93.50 227 THR A C 1
ATOM 1728 O O . THR A 1 227 ? -2.983 -8.128 22.970 1.00 93.50 227 THR A O 1
ATOM 1731 N N . PHE A 1 228 ? -3.883 -10.169 22.682 1.00 95.19 228 PHE A N 1
ATOM 1732 C CA . PHE A 1 228 ? -5.124 -9.678 22.094 1.00 95.19 228 PHE A CA 1
ATOM 1733 C C . PHE A 1 228 ? -5.847 -8.725 23.050 1.00 95.19 228 PHE A C 1
ATOM 1735 O O . PHE A 1 228 ? -6.200 -7.615 22.654 1.00 95.19 228 PHE A O 1
ATOM 1742 N N . ARG A 1 229 ? -6.017 -9.099 24.324 1.00 95.62 229 ARG A N 1
ATOM 1743 C CA . ARG A 1 229 ? -6.674 -8.244 25.326 1.00 95.62 229 ARG A CA 1
ATOM 1744 C C . ARG A 1 229 ? -5.900 -6.959 25.583 1.00 95.62 229 ARG A C 1
ATOM 1746 O O . ARG A 1 229 ? -6.527 -5.905 25.700 1.00 95.62 229 ARG A O 1
ATOM 1753 N N . ALA A 1 230 ? -4.574 -7.025 25.661 1.00 95.75 23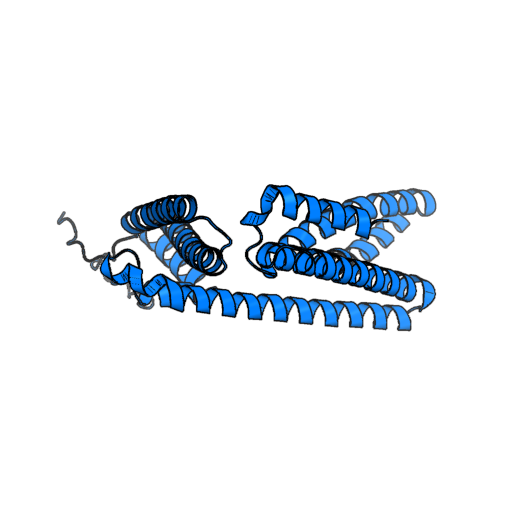0 ALA A N 1
ATOM 1754 C CA . ALA A 1 230 ? -3.727 -5.853 25.855 1.00 95.75 230 ALA A CA 1
ATOM 1755 C C . ALA A 1 230 ? -3.848 -4.865 24.680 1.00 95.75 230 ALA A C 1
ATOM 1757 O O . ALA A 1 230 ? -4.123 -3.684 24.898 1.00 95.75 230 ALA A O 1
ATOM 1758 N N . GLN A 1 231 ? -3.728 -5.351 23.440 1.00 95.62 231 GLN A N 1
ATOM 1759 C CA . GLN A 1 231 ? -3.858 -4.527 22.233 1.00 95.62 231 GLN A CA 1
ATOM 1760 C C . GLN A 1 231 ? -5.290 -4.016 22.025 1.00 95.62 231 GLN A C 1
ATOM 1762 O O . GLN A 1 231 ? -5.499 -2.870 21.637 1.00 95.62 231 GLN A O 1
ATOM 1767 N N . GLN A 1 232 ? -6.300 -4.832 22.333 1.00 96.19 232 GLN A N 1
ATOM 1768 C CA . GLN A 1 232 ? -7.698 -4.418 22.264 1.00 96.19 232 GLN A CA 1
ATOM 1769 C C . GLN A 1 232 ? -7.963 -3.234 23.203 1.00 96.19 232 GLN A C 1
ATOM 1771 O O . GLN A 1 232 ? -8.640 -2.285 22.806 1.00 96.19 232 GLN A O 1
ATOM 1776 N N . ARG A 1 233 ? -7.452 -3.287 24.442 1.00 95.50 233 ARG A N 1
ATOM 1777 C CA . ARG A 1 233 ? -7.602 -2.198 25.418 1.00 95.50 233 ARG A CA 1
ATOM 1778 C C . ARG A 1 233 ? -6.907 -0.929 24.939 1.00 95.50 233 ARG A C 1
ATOM 1780 O O . ARG A 1 233 ? -7.560 0.103 24.884 1.00 95.50 233 ARG A O 1
ATOM 1787 N N . SER A 1 234 ? -5.650 -1.013 24.500 1.00 96.44 234 SER A N 1
ATOM 1788 C CA . SER A 1 234 ? -4.913 0.172 24.039 1.00 96.44 234 SER A CA 1
ATOM 1789 C C . SER A 1 234 ? -5.574 0.852 22.833 1.00 96.44 234 SER A C 1
ATOM 1791 O O . SER A 1 234 ? -5.672 2.079 22.793 1.00 96.44 234 SER A O 1
ATOM 1793 N N . LEU A 1 235 ? -6.091 0.074 21.876 1.00 96.56 235 LEU A N 1
ATOM 1794 C CA . LEU A 1 235 ? -6.827 0.603 20.725 1.00 96.56 235 LEU A CA 1
ATOM 1795 C C . LEU A 1 235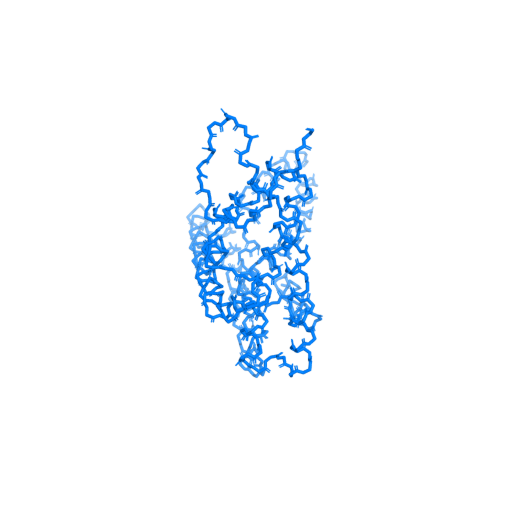 ? -8.168 1.218 21.134 1.00 96.56 235 LEU A C 1
ATOM 1797 O O . LEU A 1 235 ? -8.532 2.278 20.624 1.00 96.56 235 LEU A O 1
ATOM 1801 N N . ALA A 1 236 ? -8.890 0.589 22.064 1.00 95.06 236 ALA A N 1
ATOM 1802 C CA . ALA A 1 236 ? -10.136 1.136 22.590 1.00 95.06 236 ALA A CA 1
ATOM 1803 C C . ALA A 1 236 ? -9.905 2.448 23.359 1.00 95.06 236 ALA A C 1
ATOM 1805 O O . ALA A 1 236 ? -10.638 3.413 23.149 1.00 95.06 236 ALA A O 1
ATOM 1806 N N . ASP A 1 237 ? -8.855 2.526 24.173 1.00 95.00 237 ASP A N 1
ATOM 1807 C CA . ASP A 1 237 ? -8.489 3.739 24.906 1.00 95.00 237 ASP A CA 1
ATOM 1808 C C . ASP A 1 237 ? -8.095 4.867 23.943 1.00 95.00 237 ASP A C 1
ATOM 1810 O O . ASP A 1 237 ? -8.561 6.000 24.086 1.00 95.00 237 ASP A O 1
ATOM 1814 N N . LEU A 1 238 ? -7.319 4.558 22.897 1.00 95.12 238 LEU A N 1
ATOM 1815 C CA . LEU A 1 238 ? -6.968 5.518 21.849 1.00 95.12 238 LEU A CA 1
ATOM 1816 C C . LEU A 1 238 ? -8.209 6.016 21.096 1.00 95.12 238 LEU A C 1
ATOM 1818 O O . LEU A 1 238 ? -8.332 7.211 20.832 1.00 95.12 238 LEU A O 1
ATOM 1822 N N . MET A 1 239 ? -9.152 5.128 20.774 1.00 94.81 239 MET A N 1
ATOM 1823 C CA . MET A 1 239 ? -10.423 5.510 20.154 1.00 94.81 239 MET A CA 1
ATOM 1824 C C . MET A 1 239 ? -11.244 6.429 21.066 1.00 94.81 239 MET A C 1
ATOM 1826 O O . MET A 1 239 ? -11.764 7.441 20.592 1.00 94.81 239 MET A O 1
ATOM 1830 N N . ALA A 1 240 ? -11.346 6.116 22.360 1.00 92.69 240 ALA A N 1
ATOM 1831 C CA . ALA A 1 240 ? -12.058 6.943 23.331 1.00 92.69 240 ALA A CA 1
ATOM 1832 C C . ALA A 1 240 ? -11.407 8.331 23.478 1.00 92.69 240 ALA A C 1
ATOM 1834 O O . ALA A 1 240 ? -12.098 9.353 23.432 1.00 92.69 240 ALA A O 1
ATOM 1835 N N . TYR A 1 241 ? -10.075 8.376 23.564 1.00 93.19 241 TYR A N 1
ATOM 1836 C CA . TYR A 1 241 ? -9.288 9.609 23.628 1.00 93.19 241 TYR A CA 1
ATOM 1837 C C . TYR A 1 241 ? -9.385 10.456 22.348 1.00 93.19 241 TYR A C 1
ATOM 1839 O O . TYR A 1 241 ? -9.519 11.681 22.386 1.00 93.19 241 TYR A O 1
ATOM 1847 N N . ALA A 1 242 ? -9.383 9.821 21.180 1.00 92.6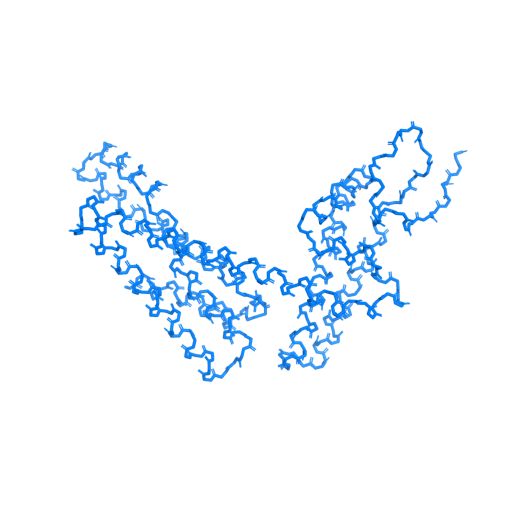2 242 ALA A N 1
ATOM 1848 C CA . ALA A 1 242 ? -9.594 10.522 19.923 1.00 92.62 242 ALA A CA 1
ATOM 1849 C C . ALA A 1 242 ? -11.016 11.108 19.844 1.00 92.62 242 ALA A C 1
ATOM 1851 O O . ALA A 1 242 ? -11.199 12.252 19.424 1.00 92.62 242 ALA A O 1
ATOM 1852 N N . ARG A 1 243 ? -12.025 10.359 20.309 1.00 89.00 243 ARG A N 1
ATOM 1853 C CA . ARG A 1 243 ? -13.436 10.768 20.269 1.00 89.00 243 ARG A CA 1
ATOM 1854 C C . ARG A 1 243 ? -13.736 11.971 21.165 1.00 89.00 243 ARG A C 1
ATOM 1856 O O . ARG A 1 243 ? -14.472 12.854 20.735 1.00 89.00 243 ARG A O 1
ATOM 1863 N N . MET A 1 244 ? -13.152 12.059 22.363 1.00 87.50 244 MET A N 1
ATOM 1864 C CA . MET A 1 244 ? -13.328 13.240 23.235 1.00 87.50 244 MET A CA 1
ATOM 1865 C C . MET A 1 244 ? -12.774 14.533 22.613 1.00 87.50 244 MET A C 1
ATOM 1867 O O . MET A 1 244 ? -13.187 15.626 22.987 1.00 87.50 244 MET A O 1
ATOM 1871 N N . SER A 1 245 ? -11.872 14.408 21.637 1.00 87.12 245 SER A N 1
ATOM 1872 C CA . SER A 1 245 ? -11.275 15.529 20.905 1.00 87.12 245 SER A CA 1
ATOM 1873 C C . SER A 1 245 ? -12.037 15.882 19.619 1.00 87.12 245 SER A C 1
ATOM 1875 O O . SER A 1 245 ? -11.580 16.717 18.831 1.00 87.12 245 SER A O 1
ATOM 1877 N N . PHE A 1 246 ? -13.180 15.238 19.354 1.00 86.38 246 PHE A N 1
ATOM 1878 C CA . PHE A 1 246 ? -13.999 15.568 18.193 1.00 86.38 246 PHE A CA 1
ATOM 1879 C C . PHE A 1 246 ? -14.653 16.938 18.360 1.00 86.38 246 PHE A C 1
ATOM 1881 O O . PHE A 1 246 ? -15.122 17.282 19.447 1.00 86.38 246 PHE A O 1
ATOM 1888 N N . PRO A 1 247 ? -14.725 17.731 17.280 1.00 77.44 247 PRO A N 1
ATOM 1889 C CA . PRO A 1 247 ? -15.380 19.018 17.362 1.00 77.44 247 PRO A CA 1
ATOM 1890 C C . PRO A 1 247 ? -16.876 18.843 17.628 1.00 77.44 247 PRO A C 1
ATOM 1892 O O . PRO A 1 247 ? -17.565 18.087 16.943 1.00 77.44 247 PRO A O 1
ATOM 1895 N N . LEU A 1 248 ? -17.375 19.577 18.618 1.00 67.94 248 LEU A N 1
ATOM 1896 C CA . LEU A 1 248 ? -18.797 19.662 18.926 1.00 67.94 248 LEU A CA 1
ATOM 1897 C C . LEU A 1 248 ? -19.496 20.448 17.802 1.00 67.94 248 LEU A C 1
ATOM 1899 O O . LEU A 1 248 ? -19.008 21.517 17.422 1.00 67.94 248 LEU A O 1
ATOM 1903 N N . PRO A 1 249 ? -20.630 19.982 17.251 1.00 57.59 249 PRO A N 1
ATOM 1904 C CA . PRO A 1 249 ? -21.441 20.804 16.367 1.00 57.59 249 PRO A CA 1
ATOM 1905 C C . PRO A 1 249 ? -21.974 22.000 17.151 1.00 57.59 249 PRO A C 1
ATOM 1907 O O . PRO A 1 249 ? -22.907 21.878 17.943 1.00 57.59 249 PRO A O 1
ATOM 1910 N N . CYS A 1 250 ? -21.402 23.179 16.925 1.00 50.28 250 CYS A N 1
ATOM 1911 C CA . CYS A 1 250 ? -22.020 24.410 17.389 1.00 50.28 250 CYS A CA 1
ATOM 1912 C C . CYS A 1 250 ? -23.329 24.609 16.614 1.00 50.28 250 CYS A C 1
ATOM 1914 O O . CYS A 1 250 ? -23.308 24.870 15.413 1.00 50.28 250 CYS A O 1
ATOM 1916 N N . ALA A 1 251 ? -24.470 24.528 17.301 1.00 49.09 251 ALA A N 1
ATOM 1917 C CA . ALA A 1 251 ? -25.777 24.869 16.732 1.00 49.09 251 ALA A CA 1
ATOM 1918 C C . ALA A 1 251 ? -25.951 26.385 16.478 1.00 49.09 251 ALA A C 1
ATOM 1920 O O . ALA A 1 251 ? -26.969 26.809 15.941 1.00 49.09 251 ALA A O 1
ATOM 1921 N N . ALA A 1 252 ? -24.969 27.211 16.849 1.00 43.19 252 ALA A N 1
ATOM 1922 C CA . ALA A 1 252 ? -25.071 28.665 16.852 1.00 43.19 252 ALA A CA 1
ATOM 1923 C C . ALA A 1 252 ? -24.085 29.320 15.872 1.00 43.19 252 ALA A C 1
ATOM 1925 O O . ALA A 1 252 ? -23.045 29.838 16.261 1.00 43.19 252 ALA A O 1
ATOM 1926 N N . SER A 1 253 ? -24.407 29.316 14.583 1.00 41.09 253 SER A N 1
ATOM 1927 C CA . SER A 1 253 ? -24.157 30.475 13.716 1.00 41.09 253 SER A CA 1
ATOM 1928 C C . SER A 1 253 ? -24.969 30.284 12.444 1.00 41.09 253 SER A C 1
ATOM 1930 O O . SER A 1 253 ? -24.921 29.205 11.864 1.00 41.09 253 SER A O 1
ATOM 1932 N N . GLY A 1 254 ? -25.704 31.307 12.005 1.00 43.41 254 GLY A N 1
ATOM 1933 C CA . GLY A 1 254 ? -26.527 31.308 10.786 1.00 43.41 254 GLY A CA 1
ATOM 1934 C C . GLY A 1 254 ? -25.752 31.170 9.466 1.00 43.41 254 GLY A C 1
ATOM 1935 O O . GLY A 1 254 ? -26.147 31.743 8.458 1.00 43.41 254 GLY A O 1
ATOM 1936 N N . ARG A 1 255 ? -24.635 30.436 9.453 1.00 44.56 255 ARG A N 1
ATOM 1937 C CA . ARG A 1 255 ? -24.025 29.905 8.238 1.00 44.56 255 ARG A CA 1
ATOM 1938 C C . ARG A 1 255 ? -24.762 28.626 7.878 1.00 44.56 255 ARG A C 1
ATOM 1940 O O . ARG A 1 255 ? -24.876 27.733 8.715 1.00 44.56 255 ARG A O 1
ATOM 1947 N N . SER A 1 256 ? -25.245 28.553 6.638 1.00 37.78 256 SER A N 1
ATOM 1948 C CA . SER A 1 256 ? -25.867 27.355 6.077 1.00 37.78 256 SER A CA 1
ATOM 1949 C C . SER A 1 256 ? -25.075 26.117 6.498 1.00 37.78 256 SER A C 1
ATOM 1951 O O . SER A 1 256 ? -23.851 26.107 6.308 1.00 37.78 256 SER A O 1
ATOM 1953 N N . PRO A 1 257 ? -25.722 25.091 7.081 1.00 47.41 257 PRO A N 1
ATOM 1954 C CA . PRO A 1 257 ? -25.020 23.872 7.419 1.00 47.41 257 PRO A CA 1
ATOM 1955 C C . PRO A 1 257 ? -24.422 23.350 6.116 1.00 47.41 257 PRO A C 1
ATOM 1957 O O . PRO A 1 257 ? -25.145 23.109 5.146 1.00 47.41 257 PRO A O 1
ATOM 1960 N N . GLY A 1 258 ? -23.101 23.170 6.074 1.00 48.53 258 GLY A N 1
ATOM 1961 C CA . GLY A 1 258 ? -22.532 22.245 5.100 1.00 48.53 258 GLY A CA 1
ATOM 1962 C C . GLY A 1 258 ? -23.285 20.909 5.198 1.00 48.53 258 GLY A C 1
ATOM 1963 O O . GLY A 1 258 ? -23.891 20.639 6.240 1.00 48.53 258 GLY A O 1
ATOM 1964 N N . PRO A 1 259 ? -23.288 20.078 4.141 1.00 49.34 259 PRO A N 1
ATOM 1965 C CA . PRO A 1 259 ? -24.099 18.863 4.102 1.00 49.34 259 PRO A CA 1
ATOM 1966 C C . PRO A 1 259 ? -23.959 18.095 5.417 1.00 49.34 259 PRO A C 1
ATOM 1968 O O . PRO A 1 259 ? -22.837 17.803 5.836 1.00 49.34 259 PRO A O 1
ATOM 1971 N N . ALA A 1 260 ? -25.090 17.846 6.085 1.00 56.59 260 ALA A N 1
ATOM 1972 C CA . ALA A 1 260 ? -25.130 17.203 7.389 1.00 56.59 260 ALA A CA 1
ATOM 1973 C C . ALA A 1 260 ? -24.452 15.835 7.280 1.00 56.59 260 ALA A C 1
ATOM 1975 O O . ALA A 1 260 ? -25.005 14.883 6.729 1.00 56.59 260 ALA A O 1
ATOM 1976 N N . VAL A 1 261 ? -23.206 15.751 7.740 1.00 63.69 261 VAL A N 1
ATOM 1977 C CA . VAL A 1 261 ? -22.473 14.492 7.714 1.00 63.69 261 VAL A CA 1
ATOM 1978 C C . VAL A 1 261 ? -22.955 13.629 8.885 1.00 63.69 261 VAL A C 1
ATOM 1980 O O . VAL A 1 261 ? -23.028 14.136 10.005 1.00 63.69 261 VAL A O 1
ATOM 1983 N N . PRO A 1 262 ? -23.278 12.338 8.679 1.00 63.28 262 PRO A N 1
ATOM 1984 C CA . PRO A 1 262 ? -23.891 11.492 9.713 1.00 63.28 262 PRO A CA 1
ATOM 1985 C C . PRO A 1 262 ? -23.108 11.408 11.037 1.00 63.28 262 PRO A C 1
ATOM 1987 O O . PRO A 1 262 ? -23.686 11.185 12.098 1.00 63.28 262 PRO A O 1
ATOM 1990 N N . TRP A 1 263 ? -21.789 11.605 10.984 1.00 69.31 263 TRP A N 1
ATOM 1991 C CA . TRP A 1 263 ? -20.894 11.591 12.146 1.00 69.31 263 TRP A CA 1
ATOM 1992 C C . TRP A 1 263 ? -20.812 12.935 12.893 1.00 69.31 263 TRP A C 1
ATOM 1994 O O . TRP A 1 263 ? -20.237 12.986 13.973 1.00 69.31 263 TRP A O 1
ATOM 2004 N N . ALA A 1 264 ? -21.384 14.023 12.358 1.00 58.72 264 ALA A N 1
ATOM 2005 C CA . ALA A 1 264 ? -21.401 15.319 13.037 1.00 58.72 264 ALA A CA 1
ATOM 2006 C C . ALA A 1 264 ? -22.415 15.356 14.186 1.00 58.72 264 ALA A C 1
ATOM 2008 O O . ALA A 1 264 ? -22.099 15.868 15.245 1.00 58.72 264 ALA A O 1
ATOM 2009 N N . GLY A 1 265 ? -23.623 14.808 14.029 1.00 53.00 265 GLY A N 1
ATOM 2010 C CA . GLY A 1 265 ? -24.765 15.071 14.926 1.00 53.00 265 GLY A CA 1
ATOM 2011 C C . GLY A 1 265 ? -24.699 14.533 16.365 1.00 53.00 265 GLY A C 1
ATOM 2012 O O . GLY A 1 265 ? -25.737 14.469 17.015 1.00 53.00 265 GLY A O 1
ATOM 2013 N N . GLN A 1 266 ? -23.538 14.112 16.866 1.00 54.56 266 GLN A N 1
ATOM 2014 C CA . GLN A 1 266 ? -23.454 13.186 18.003 1.00 54.56 266 GLN A CA 1
ATOM 2015 C C . GLN A 1 266 ? -22.873 13.776 19.289 1.00 54.56 266 GLN A C 1
ATOM 2017 O O . GLN A 1 266 ? -22.847 13.088 20.302 1.00 54.56 266 GLN A O 1
ATOM 2022 N N . ALA A 1 267 ? -22.467 15.045 19.286 1.00 45.12 267 ALA A N 1
ATOM 2023 C CA . ALA A 1 267 ? -21.975 15.706 20.488 1.00 45.12 267 ALA A CA 1
ATOM 2024 C C . ALA A 1 267 ? -22.781 16.982 20.772 1.00 45.12 267 ALA A C 1
ATOM 2026 O O . ALA A 1 267 ? -22.363 18.097 20.474 1.00 45.12 267 ALA A O 1
ATOM 2027 N N . ARG A 1 268 ? -23.994 16.820 21.310 1.00 39.75 268 ARG A N 1
ATOM 2028 C CA . ARG A 1 268 ? -24.786 17.952 21.811 1.00 39.75 268 ARG A CA 1
ATOM 2029 C C . ARG A 1 268 ? -24.266 18.339 23.195 1.00 39.75 268 ARG A C 1
ATOM 2031 O O . ARG A 1 268 ? -24.730 17.796 24.189 1.00 39.75 268 ARG A O 1
ATOM 2038 N N . ALA A 1 269 ? -23.320 19.269 23.259 1.00 41.19 269 ALA A N 1
ATOM 2039 C CA . ALA A 1 269 ? -23.099 20.037 24.481 1.00 41.19 269 ALA A CA 1
ATOM 2040 C C . ALA A 1 269 ? -23.887 21.356 24.384 1.00 41.19 269 ALA A C 1
ATOM 2042 O O . ALA A 1 269 ? -23.914 21.954 23.302 1.00 41.19 269 ALA A O 1
ATOM 2043 N N . PRO A 1 270 ? -24.532 21.831 25.464 1.00 38.53 270 PRO A N 1
ATOM 2044 C CA . PRO A 1 270 ? -25.044 23.196 25.501 1.00 38.53 270 PRO A CA 1
ATOM 2045 C C . PRO A 1 270 ? -23.871 24.172 25.324 1.00 38.53 270 PRO A C 1
ATOM 2047 O O . PRO A 1 270 ? -22.827 24.017 25.957 1.00 38.53 270 PRO A O 1
ATOM 2050 N N . CYS A 1 271 ? -24.015 25.152 24.426 1.00 42.25 271 CYS A N 1
ATOM 2051 C CA . CYS A 1 271 ? -23.011 26.204 24.273 1.00 42.25 271 CYS A CA 1
ATOM 2052 C C . CYS A 1 271 ? -22.823 26.931 25.614 1.00 42.25 271 CYS A C 1
ATOM 2054 O O . CYS A 1 271 ? -23.829 27.254 26.251 1.00 42.25 271 CYS A O 1
ATOM 2056 N N . PRO A 1 272 ? -21.582 27.258 26.020 1.00 39.12 272 PRO A N 1
ATOM 2057 C CA . PRO A 1 272 ? -21.383 28.220 27.091 1.00 39.12 272 PRO A CA 1
ATOM 2058 C C . PRO A 1 272 ? -21.995 29.551 26.642 1.00 39.12 272 PRO A C 1
ATOM 2060 O O . PRO A 1 272 ? -21.615 30.111 25.609 1.00 39.12 272 PRO A O 1
ATOM 2063 N N . THR A 1 273 ? -22.999 30.015 27.381 1.00 40.72 273 THR A N 1
ATOM 2064 C CA . THR A 1 273 ? -23.553 31.361 27.243 1.00 40.72 273 THR A CA 1
ATOM 2065 C C . THR A 1 273 ? -22.440 32.355 27.557 1.00 40.72 273 THR A C 1
ATOM 2067 O O . THR A 1 273 ? -21.818 32.251 28.614 1.00 40.72 273 THR A O 1
ATOM 2070 N N . ARG A 1 274 ? -22.150 33.253 26.610 1.00 42.94 274 ARG A N 1
ATOM 2071 C CA . ARG A 1 274 ? -21.302 34.424 26.864 1.00 42.94 274 ARG A CA 1
ATOM 2072 C C . ARG A 1 274 ? -21.975 35.367 27.846 1.00 42.94 274 ARG A C 1
ATOM 2074 O O . ARG A 1 274 ? -23.219 35.467 27.769 1.00 42.94 274 ARG A O 1
#